Protein 1HDF (pdb70)

CATH classification: 2.60.20.10

Solvent-accessible surface area: 9693 Å² total

Nearest PDB structures (foldseek):
  1hdf-assembly1_A  TM=1.010E+00  e=5.170E-19  Physarum polycephalum
  1ag4-assembly1_A  TM=8.523E-01  e=9.617E-14  Physarum polycephalum
  3enu-assembly1_A-2  TM=8.664E-01  e=4.103E-06  Nitrosospira multiformis ATCC 25196
  3snz-assembly1_A-2  TM=8.335E-01  e=4.853E-05  Clostridium beijerinckii NCIMB 8052
  1ytq-assembly1_A  TM=7.394E-01  e=6.386E-05  Homo sapiens

InterPro domains:
  IPR001064 Beta/gamma crystallin [PS50915] (14-55)
  IPR001064 Beta/gamma crystallin [SM00247] (15-98)
  IPR011024 Gamma-crystallin-like [SSF49695] (4-97)
  IPR015059 Calcium-dependent cell adhesion molecule, N-terminal [PF08964] (16-85)

Sequence (198 aa):
SVCKGVSGNPAKGEVFLYKHVNFQGDSWKVTGNVYDFRSVSGLNDVVSSVKVGPNTKAFIFKDDRFNGNFIRLEESSQVTDLTTRNLNDAISSIVATFESVCKGVSGNPAKGEVFLYKHVNFQGDSWKVTGNVYDFRSVSGLNDVVSSVKVGPNTKAFIFKDDRFNGNFIRLEESSQVTDLTTRNLNDAISSIVATFE

B-factor: mean 16.54, std 5.36, range [1.48, 33.17]

Secondary structure (DSSP, 8-state):
-EEE---S---TT-EEEEEEGGGEEEEEEE-S--S-GGGSTTTTTT--EEEE-TTEEEEEESSGGG-SSEEEE-TTEEES-GGGGT-TT-----EEE--/-EEE---S-PPTT-EEEEEEGGGEEEEEEE-S--S-GGGSTTTTTT--EEEE-TTEEEEEESSSTT-SSEEEE-TT-EES-GGGGT-TTT----EEE--

Radius of gyration: 17.87 Å; Cα contacts (8 Å, |Δi|>4): 562; chains: 2; bounding box: 34×37×53 Å

Structure (mmCIF, N/CA/C/O backbone):
data_1HDF
#
_entry.id   1HDF
#
_cell.length_a   41.350
_cell.length_b   41.350
_cell.length_c   213.640
_cell.angle_alpha   90.00
_cell.angle_beta   90.00
_cell.angle_gamma   90.00
#
_symmetry.space_group_name_H-M   'P 43 21 2'
#
loop_
_entity.id
_entity.type
_entity.pdbx_description
1 polymer 'SPHERULIN 3A'
2 non-polymer 'CALCIUM ION'
3 water water
#
loop_
_atom_site.group_PDB
_atom_site.id
_atom_site.type_symbol
_atom_site.label_atom_id
_atom_site.label_alt_id
_atom_site.label_comp_id
_atom_site.label_asym_id
_atom_site.label_entity_id
_atom_site.label_seq_id
_atom_site.pdbx_PDB_ins_code
_atom_site.Cartn_x
_atom_site.Cartn_y
_atom_site.Cartn_z
_atom_site.occupancy
_atom_site.B_iso_or_equiv
_atom_site.auth_seq_id
_atom_site.auth_comp_id
_atom_site.auth_asym_id
_atom_site.auth_atom_id
_atom_site.pdbx_PDB_model_num
ATOM 1 N N . SER A 1 1 ? 16.069 4.422 5.702 1.00 25.90 1 SER A N 1
ATOM 2 C CA . SER A 1 1 ? 16.137 2.961 5.974 1.00 26.32 1 SER A CA 1
ATOM 3 C C . SER A 1 1 ? 16.667 2.678 7.376 1.00 25.80 1 SER A C 1
ATOM 4 O O . SER A 1 1 ? 16.900 3.590 8.170 1.00 26.22 1 SER A O 1
ATOM 7 N N . VAL A 1 2 ? 16.849 1.398 7.671 1.00 24.79 2 VAL A N 1
ATOM 8 C CA . VAL A 1 2 ? 17.365 0.971 8.960 1.00 23.25 2 VAL A CA 1
ATOM 9 C C . VAL A 1 2 ? 18.556 0.079 8.693 1.00 22.95 2 VAL A C 1
ATOM 10 O O . VAL A 1 2 ? 18.508 -0.788 7.827 1.00 22.85 2 VAL A O 1
ATOM 14 N N . CYS A 1 3 ? 19.629 0.292 9.438 1.00 23.07 3 CYS A N 1
ATOM 15 C CA . CYS A 1 3 ? 20.821 -0.505 9.247 1.00 22.91 3 CYS A CA 1
ATOM 16 C C . CYS A 1 3 ? 21.360 -0.948 10.585 1.00 21.59 3 CYS A C 1
ATOM 17 O O . CYS A 1 3 ? 21.517 -0.150 11.503 1.00 21.22 3 CYS A O 1
ATOM 20 N N . LYS A 1 4 ? 21.619 -2.244 10.682 1.00 20.34 4 LYS A N 1
ATOM 21 C CA . LYS A 1 4 ? 22.118 -2.849 11.903 1.00 21.32 4 LYS A CA 1
ATOM 22 C C . LYS A 1 4 ? 23.565 -2.461 12.234 1.00 21.17 4 LYS A C 1
ATOM 23 O O . LYS A 1 4 ? 24.392 -2.274 11.341 1.00 20.35 4 LYS A O 1
ATOM 25 N N . GLY A 1 5 ? 23.844 -2.324 13.529 1.00 21.88 5 GLY A N 1
ATOM 26 C CA . GLY A 1 5 ? 25.187 -2.010 14.002 1.00 22.36 5 GLY A CA 1
ATOM 27 C C . GLY A 1 5 ? 25.731 -0.619 13.756 1.00 22.58 5 GLY A C 1
ATOM 28 O O . GLY A 1 5 ? 26.021 -0.255 12.623 1.00 22.37 5 GLY A O 1
ATOM 29 N N . VAL A 1 6 ? 25.891 0.154 14.825 1.00 23.51 6 VAL A N 1
ATOM 30 C CA . VAL A 1 6 ? 26.419 1.512 14.709 1.00 23.22 6 VAL A CA 1
ATOM 31 C C . VAL A 1 6 ? 27.672 1.709 15.564 1.00 23.77 6 VAL A C 1
ATOM 32 O O . VAL A 1 6 ? 28.006 0.876 16.415 1.00 24.38 6 VAL A O 1
ATOM 36 N N . SER A 1 7 ? 28.366 2.815 15.327 1.00 23.23 7 SER A N 1
ATOM 37 C CA . SER A 1 7 ? 29.558 3.150 16.093 1.00 23.23 7 SER A CA 1
ATOM 38 C C . SER A 1 7 ? 29.716 4.668 16.057 1.00 22.59 7 SER A C 1
ATOM 39 O O . SER A 1 7 ? 29.283 5.321 15.105 1.00 22.20 7 SER A O 1
ATOM 42 N N . GLY A 1 8 ? 30.313 5.225 17.103 1.00 21.45 8 GLY A N 1
ATOM 43 C CA . GLY A 1 8 ? 30.494 6.665 17.165 1.00 20.43 8 GLY A CA 1
ATOM 44 C C . GLY A 1 8 ? 29.191 7.399 17.436 1.00 19.46 8 GLY A C 1
ATOM 45 O O . GLY A 1 8 ? 28.315 6.907 18.150 1.00 19.01 8 GLY A O 1
ATOM 46 N N . ASN A 1 9 ? 29.062 8.587 16.862 1.00 18.26 9 ASN A N 1
ATOM 47 C CA . ASN A 1 9 ? 27.861 9.387 17.041 1.00 17.53 9 ASN A CA 1
ATOM 48 C C . ASN A 1 9 ? 27.193 9.664 15.705 1.00 15.80 9 ASN A C 1
ATOM 49 O O . ASN A 1 9 ? 27.860 9.774 14.679 1.00 15.95 9 ASN A O 1
ATOM 54 N N . PRO A 1 10 ? 25.860 9.781 15.707 1.00 15.14 10 PRO A N 1
ATOM 55 C CA . PRO A 1 10 ? 25.096 10.040 14.486 1.00 15.45 10 PRO A CA 1
ATOM 56 C C . PRO A 1 10 ? 25.405 11.366 13.796 1.00 15.23 10 PRO A C 1
ATOM 57 O O . PRO A 1 10 ? 25.730 12.363 14.440 1.00 15.89 10 PRO A O 1
ATOM 61 N N . ALA A 1 11 ? 25.313 11.354 12.472 1.00 15.53 11 ALA A N 1
ATOM 62 C CA . ALA A 1 11 ? 25.542 12.544 11.663 1.00 15.13 11 ALA A CA 1
ATOM 63 C C . ALA A 1 11 ? 24.158 13.070 11.301 1.00 14.46 11 ALA A C 1
ATOM 64 O O . ALA A 1 11 ? 23.155 12.392 11.536 1.00 13.95 11 ALA A O 1
ATOM 66 N N . LYS A 1 12 ? 24.103 14.264 10.722 1.00 13.74 12 LYS A N 1
ATOM 67 C CA . LYS A 1 12 ? 22.832 14.867 10.337 1.00 14.31 12 LYS A CA 1
ATOM 68 C C . LYS A 1 12 ? 21.896 13.880 9.634 1.00 13.79 12 LYS A C 1
ATOM 69 O O . LYS A 1 12 ? 22.279 13.231 8.660 1.00 13.89 12 LYS A O 1
ATOM 75 N N . GLY A 1 13 ? 20.670 13.773 10.139 1.00 13.61 13 GLY A N 1
ATOM 76 C CA . GLY A 1 13 ? 19.698 12.873 9.544 1.00 13.23 13 GLY A CA 1
ATOM 77 C C . GLY A 1 13 ? 19.798 11.433 10.019 1.00 12.84 13 GLY A C 1
ATOM 78 O O . GLY A 1 13 ? 19.088 10.560 9.521 1.00 11.88 13 GLY A O 1
ATOM 79 N N . GLU A 1 14 ? 20.684 11.176 10.976 1.00 13.03 14 GLU A N 1
ATOM 80 C CA . GLU A 1 14 ? 20.835 9.823 11.499 1.00 13.38 14 GLU A CA 1
ATOM 81 C C . GLU A 1 14 ? 20.447 9.744 12.960 1.00 12.61 14 GLU A C 1
ATOM 82 O O . GLU A 1 14 ? 20.665 10.679 13.731 1.00 12.17 14 GLU A O 1
ATOM 88 N N . VAL A 1 15 ? 19.875 8.608 13.330 1.00 11.83 15 VAL A N 1
ATOM 89 C CA . VAL A 1 15 ? 19.477 8.363 14.700 1.00 10.50 15 VAL A CA 1
ATOM 90 C C . VAL A 1 15 ? 19.937 6.956 15.034 1.00 10.37 15 VAL A C 1
ATOM 91 O O . VAL A 1 15 ? 19.656 6.014 14.294 1.00 9.21 15 VAL A O 1
ATOM 95 N N . PHE A 1 16 ? 20.664 6.823 16.136 1.00 9.81 16 PHE A N 1
ATOM 96 C CA . PHE A 1 16 ? 21.163 5.526 16.562 1.00 8.92 16 PHE A CA 1
ATOM 97 C C . PHE A 1 16 ? 20.274 5.001 17.668 1.00 8.49 16 PHE A C 1
ATOM 98 O O . PHE A 1 16 ? 20.082 5.671 18.678 1.00 8.89 16 PHE A O 1
ATOM 106 N N . LEU A 1 17 ? 19.733 3.804 17.464 1.00 9.01 17 LEU A N 1
ATOM 107 C CA . LEU A 1 17 ? 18.864 3.160 18.438 1.00 9.52 17 LEU A CA 1
ATOM 108 C C . LEU A 1 17 ? 19.629 1.983 19.046 1.00 10.59 17 LEU A C 1
ATOM 109 O O . LEU A 1 17 ? 20.166 1.151 18.321 1.00 11.01 17 LEU A O 1
ATOM 114 N N . TYR A 1 18 ? 19.685 1.924 20.372 1.00 11.17 18 TYR A N 1
ATOM 115 C CA . TYR A 1 18 ? 20.397 0.851 21.055 1.00 10.72 18 TYR A CA 1
ATOM 116 C C . 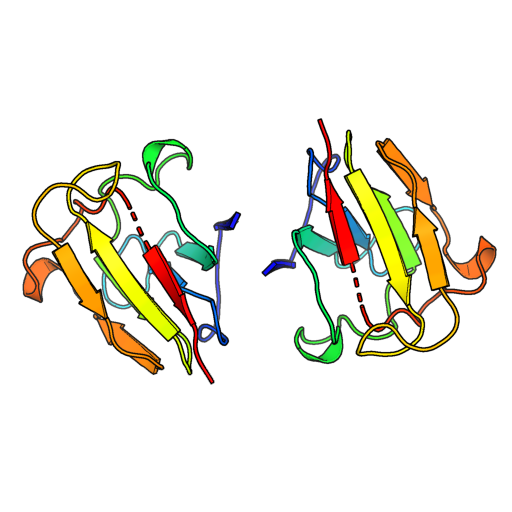TYR A 1 18 ? 19.448 0.001 21.884 1.00 11.02 18 TYR A C 1
ATOM 117 O O . TYR A 1 18 ? 18.548 0.523 22.543 1.00 10.78 18 TYR A O 1
ATOM 126 N N . LYS A 1 19 ? 19.666 -1.311 21.867 1.00 11.41 19 LYS A N 1
ATOM 127 C CA . LYS A 1 19 ? 18.808 -2.234 22.606 1.00 12.34 19 LYS A CA 1
ATOM 128 C C . LYS A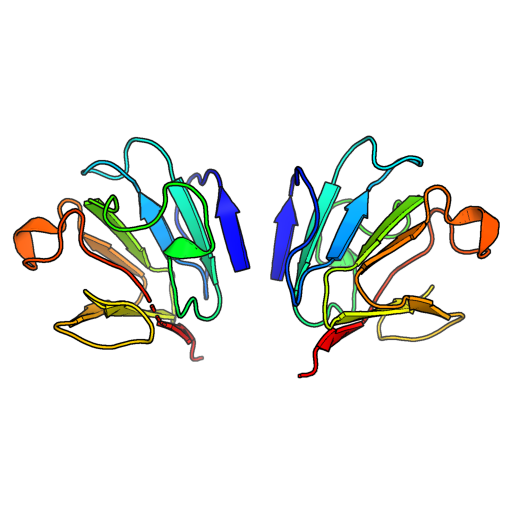 1 19 ? 18.928 -2.108 24.127 1.00 12.64 19 LYS A C 1
ATOM 129 O O . LYS A 1 19 ? 17.950 -2.308 24.850 1.00 12.34 19 LYS A O 1
ATOM 135 N N . HIS A 1 20 ? 20.118 -1.787 24.619 1.00 12.33 20 HIS A N 1
ATOM 136 C CA . HIS A 1 20 ? 20.288 -1.634 26.061 1.00 13.62 20 HIS A CA 1
ATOM 137 C C . HIS A 1 20 ? 20.560 -0.186 26.413 1.00 13.42 20 HIS A C 1
ATOM 138 O O . HIS A 1 20 ? 20.862 0.630 25.538 1.00 15.11 20 HIS A O 1
ATOM 145 N N . VAL A 1 21 ? 20.445 0.139 27.694 1.00 12.84 21 VAL A N 1
ATOM 146 C CA . VAL A 1 21 ? 20.696 1.500 28.133 1.00 12.72 21 VAL A CA 1
ATOM 147 C C . VAL A 1 21 ? 22.177 1.814 27.950 1.00 13.24 21 VAL A C 1
ATOM 148 O O . VAL A 1 21 ? 22.978 0.928 27.648 1.00 14.48 21 VAL A O 1
ATOM 152 N N . ASN A 1 22 ? 22.528 3.083 28.114 1.00 12.56 22 ASN A N 1
ATOM 153 C CA . ASN A 1 22 ? 23.903 3.534 27.977 1.00 12.48 22 ASN A CA 1
ATOM 154 C C . ASN A 1 22 ? 24.521 3.198 26.626 1.00 13.06 22 ASN A C 1
ATOM 155 O O . ASN A 1 22 ? 25.731 3.005 26.516 1.00 13.15 22 ASN A O 1
ATOM 160 N N . PHE A 1 23 ? 23.679 3.119 25.602 1.00 12.26 23 PHE A N 1
ATOM 161 C CA . PHE A 1 23 ? 24.133 2.867 24.238 1.00 13.40 23 PHE A CA 1
ATOM 162 C C . PHE A 1 23 ? 24.845 1.535 24.034 1.00 14.16 23 PHE A C 1
ATOM 163 O O . PHE A 1 23 ? 25.799 1.447 23.263 1.00 14.76 23 PHE A O 1
ATOM 171 N N . GLN A 1 24 ? 24.368 0.500 24.714 1.00 15.86 24 GLN A N 1
ATOM 172 C CA . GLN A 1 24 ? 24.956 -0.833 24.615 1.00 16.58 24 GLN A CA 1
ATOM 173 C C . GLN A 1 24 ? 24.012 -1.819 23.921 1.00 16.70 24 GLN A C 1
ATOM 174 O O . GLN A 1 24 ? 22.830 -1.538 23.741 1.00 16.13 24 GLN A O 1
ATOM 180 N N . GLY A 1 25 ? 24.547 -2.981 23.553 1.00 17.20 25 GLY A N 1
ATOM 181 C CA . GLY A 1 25 ? 23.746 -4.005 22.906 1.00 17.65 25 GLY A CA 1
ATOM 182 C C . GLY A 1 25 ? 23.542 -3.760 21.427 1.00 18.35 25 GLY A C 1
ATOM 183 O O . GLY A 1 25 ? 24.155 -2.863 20.852 1.00 19.49 25 GLY A O 1
ATOM 184 N N . ASP A 1 26 ? 22.678 -4.559 20.809 1.00 18.25 26 ASP A N 1
ATOM 185 C CA . ASP A 1 26 ? 22.392 -4.417 19.388 1.00 17.34 26 ASP A CA 1
ATOM 186 C C . ASP A 1 26 ? 22.006 -2.979 19.092 1.00 17.18 26 ASP A C 1
ATOM 187 O O . ASP A 1 26 ? 21.341 -2.325 19.899 1.00 18.01 26 ASP A O 1
ATOM 192 N N . SER A 1 27 ? 22.439 -2.484 17.938 1.00 16.20 27 SER A N 1
ATOM 193 C CA . SER A 1 27 ? 22.164 -1.110 17.561 1.00 16.09 27 SER A CA 1
ATOM 194 C C . SER A 1 27 ? 21.647 -0.996 16.134 1.00 15.46 27 SER A C 1
ATOM 195 O O . SER A 1 27 ? 21.747 -1.938 15.344 1.00 14.92 27 SER A O 1
ATOM 198 N N . TRP A 1 28 ? 21.096 0.173 15.815 1.00 13.94 28 TRP A N 1
ATOM 199 C CA . TRP A 1 28 ? 20.539 0.440 14.494 1.00 12.99 28 TRP A CA 1
ATOM 200 C C . TRP A 1 28 ? 20.667 1.922 14.117 1.00 13.05 28 TRP A C 1
ATOM 201 O O . TRP A 1 28 ? 20.453 2.818 14.942 1.00 11.97 28 TRP A O 1
ATOM 212 N N . LYS A 1 29 ? 21.046 2.171 12.870 1.00 12.03 29 LYS A N 1
ATOM 213 C CA . LYS A 1 29 ? 21.143 3.528 12.372 1.00 11.23 29 LYS A CA 1
ATOM 214 C C . LYS A 1 29 ? 19.888 3.717 11.536 1.00 10.68 29 LYS A C 1
ATOM 215 O O . LYS A 1 29 ? 19.594 2.914 10.648 1.00 9.52 29 LYS A O 1
ATOM 221 N N . VAL A 1 30 ? 19.141 4.769 11.833 1.00 10.32 30 VAL A N 1
ATOM 222 C CA . VAL A 1 30 ? 17.917 5.052 11.106 1.00 10.04 30 VAL A CA 1
ATOM 223 C C . VAL A 1 30 ? 17.938 6.441 10.489 1.00 10.63 30 VAL A C 1
ATOM 224 O O . VAL A 1 30 ? 18.470 7.380 11.070 1.00 11.16 30 VAL A O 1
ATOM 228 N N . THR A 1 31 ? 17.364 6.558 9.301 1.00 11.35 31 THR A N 1
ATOM 229 C CA . THR A 1 31 ? 17.249 7.837 8.612 1.00 12.95 31 THR A CA 1
ATOM 230 C C . THR A 1 31 ? 15.828 7.805 8.057 1.00 14.04 31 THR A C 1
ATOM 231 O O . THR A 1 31 ? 15.219 6.739 7.971 1.00 14.41 31 THR A O 1
ATOM 235 N N . GLY A 1 32 ? 15.300 8.961 7.679 1.00 14.26 32 GLY A N 1
ATOM 236 C CA . GLY A 1 32 ? 13.949 8.991 7.159 1.00 15.16 32 GLY A CA 1
ATOM 237 C C . GLY A 1 32 ? 12.990 8.529 8.239 1.00 15.78 32 GLY A C 1
ATOM 238 O O . GLY A 1 32 ? 13.297 8.640 9.428 1.00 16.99 32 GLY A O 1
ATOM 239 N N . ASN A 1 33 ? 11.840 7.998 7.838 1.00 14.73 33 ASN A N 1
ATOM 240 C CA . ASN A 1 33 ? 10.848 7.539 8.799 1.00 13.70 33 ASN A CA 1
ATOM 241 C C . ASN A 1 33 ? 10.625 6.033 8.747 1.00 13.39 33 ASN A C 1
ATOM 242 O O . ASN A 1 33 ? 10.846 5.391 7.727 1.00 11.98 33 ASN A O 1
ATOM 247 N N . VAL A 1 34 ? 10.187 5.478 9.865 1.00 12.66 34 VAL A N 1
ATOM 248 C CA . VAL A 1 34 ? 9.899 4.054 9.955 1.00 11.76 34 VAL A CA 1
ATOM 249 C C . VAL A 1 34 ? 8.555 3.963 10.660 1.00 11.41 34 VAL A C 1
ATOM 250 O O . VAL A 1 34 ? 8.484 4.159 11.873 1.00 12.06 34 VAL A O 1
ATOM 254 N N . TYR A 1 35 ? 7.495 3.678 9.902 1.00 11.09 35 TYR A N 1
ATOM 255 C CA . TYR A 1 35 ? 6.144 3.612 10.473 1.00 12.94 35 TYR A CA 1
ATOM 256 C C . TYR A 1 35 ? 5.810 2.338 11.222 1.00 12.73 35 TYR A C 1
ATOM 257 O O . TYR A 1 35 ? 4.748 2.240 11.838 1.00 13.44 35 TYR A O 1
ATOM 266 N N . ASP A 1 36 ? 6.710 1.362 11.179 1.00 14.06 36 ASP A N 1
ATOM 267 C CA . ASP A 1 36 ? 6.490 0.108 11.901 1.00 14.22 36 ASP A CA 1
ATOM 268 C C . ASP A 1 36 ? 7.808 -0.617 12.155 1.00 14.11 36 ASP A C 1
ATOM 269 O O . ASP A 1 36 ? 8.363 -1.257 11.265 1.00 12.93 36 ASP A O 1
ATOM 274 N N . PHE A 1 37 ? 8.299 -0.501 13.383 1.00 14.71 37 PHE A N 1
ATOM 275 C CA . PHE A 1 37 ? 9.545 -1.135 13.796 1.00 14.90 37 PHE A CA 1
ATOM 276 C C . PHE A 1 37 ? 9.484 -2.651 13.614 1.00 15.27 37 PHE A C 1
ATOM 277 O O . PHE A 1 37 ? 10.495 -3.346 13.733 1.00 14.35 37 PHE A O 1
ATOM 285 N N . ARG A 1 38 ? 8.287 -3.149 13.324 1.00 15.27 38 ARG A N 1
ATOM 286 C CA . ARG A 1 38 ? 8.072 -4.572 13.101 1.00 16.33 38 ARG A CA 1
ATOM 287 C C . ARG A 1 38 ? 8.693 -5.009 11.779 1.00 15.85 38 ARG A C 1
ATOM 288 O O . ARG A 1 38 ? 8.910 -6.198 11.550 1.00 15.75 38 ARG A O 1
ATOM 296 N N . SER A 1 39 ? 8.955 -4.045 10.905 1.00 15.35 39 SER A N 1
ATOM 297 C CA . SER A 1 39 ? 9.532 -4.336 9.601 1.00 15.91 39 SER A CA 1
ATOM 298 C C . SER A 1 39 ? 10.998 -4.716 9.723 1.00 15.67 39 SER A C 1
ATOM 299 O O . SER A 1 39 ? 11.597 -5.198 8.761 1.00 16.77 39 SER A O 1
ATOM 302 N N . VAL A 1 40 ? 11.571 -4.488 10.904 1.00 15.13 40 VAL A N 1
ATOM 303 C CA . VAL A 1 40 ? 12.975 -4.821 11.171 1.00 14.55 40 VAL A CA 1
ATOM 304 C C . VAL A 1 40 ? 13.002 -5.864 12.291 1.00 14.37 40 VAL A C 1
ATOM 305 O O . VAL A 1 40 ? 12.595 -5.591 13.416 1.00 12.71 40 VAL A O 1
ATOM 309 N N . SER A 1 41 ? 13.472 -7.066 11.971 1.00 14.80 41 SER A N 1
ATOM 310 C CA . SER A 1 41 ? 13.526 -8.154 12.944 1.00 14.36 41 SER A CA 1
ATOM 311 C C . SER A 1 41 ? 14.176 -7.770 14.273 1.00 13.95 41 SER A C 1
ATOM 312 O O . SER A 1 41 ? 15.316 -7.291 14.312 1.00 14.68 41 SER A O 1
ATOM 315 N N . GLY A 1 42 ? 13.437 -7.987 15.356 1.00 12.76 42 GLY A N 1
ATOM 316 C CA . GLY A 1 42 ? 13.933 -7.689 16.689 1.00 13.21 42 GLY A CA 1
ATOM 317 C C . GLY A 1 42 ? 14.064 -6.226 17.088 1.00 13.44 42 GLY A C 1
ATOM 318 O O . GLY A 1 42 ? 14.642 -5.931 18.131 1.00 13.84 42 GLY A O 1
ATOM 319 N N . LEU A 1 43 ? 13.526 -5.310 16.286 1.00 13.22 43 LEU A N 1
ATOM 320 C CA . LEU A 1 43 ? 13.626 -3.882 16.581 1.00 13.16 43 LEU A CA 1
ATOM 321 C C . LEU A 1 43 ? 12.501 -3.402 17.483 1.00 13.24 43 LEU A C 1
ATOM 322 O O . LEU A 1 43 ? 12.718 -2.609 18.402 1.00 13.27 43 LEU A O 1
ATOM 327 N N . ASN A 1 44 ? 11.295 -3.882 17.216 1.00 13.60 44 ASN A N 1
ATOM 328 C CA . ASN A 1 44 ? 10.127 -3.473 17.985 1.00 13.89 44 ASN A CA 1
ATOM 329 C C . ASN A 1 44 ? 10.225 -3.727 19.479 1.00 14.13 44 ASN A C 1
ATOM 330 O O . ASN A 1 44 ? 10.656 -4.791 19.918 1.00 14.43 44 ASN A O 1
ATOM 335 N N . ASP A 1 45 ? 9.803 -2.731 20.247 1.00 14.34 45 ASP A N 1
ATOM 336 C CA . ASP A 1 45 ? 9.780 -2.794 21.698 1.00 14.40 45 ASP A CA 1
ATOM 337 C C . ASP A 1 45 ? 11.048 -3.221 22.434 1.00 14.55 45 ASP A C 1
ATOM 338 O O . ASP A 1 45 ? 10.949 -3.839 23.491 1.00 13.49 45 ASP A O 1
ATOM 343 N N . VAL A 1 46 ? 12.229 -2.899 21.906 1.00 14.67 46 VAL A N 1
ATOM 344 C CA . VAL A 1 46 ? 13.468 -3.265 22.605 1.00 14.64 46 VAL A CA 1
ATOM 345 C C . VAL A 1 46 ? 14.433 -2.104 22.833 1.00 14.59 46 VAL A C 1
ATOM 346 O O . VAL A 1 46 ? 15.401 -2.243 23.574 1.00 14.10 46 VAL A O 1
ATOM 350 N N . VAL A 1 47 ? 14.167 -0.964 22.203 1.00 13.94 47 VAL A N 1
ATOM 351 C CA . VAL A 1 47 ? 15.037 0.204 22.327 1.00 12.88 47 VAL A CA 1
ATOM 352 C C . VAL A 1 47 ? 15.089 0.769 23.750 1.00 12.97 47 VAL A C 1
ATOM 353 O O . VAL A 1 47 ? 14.060 0.983 24.382 1.00 13.49 47 VAL A O 1
ATOM 357 N N . SER A 1 48 ? 16.298 1.018 24.242 1.00 12.81 48 SER A N 1
ATOM 358 C CA . SER A 1 48 ? 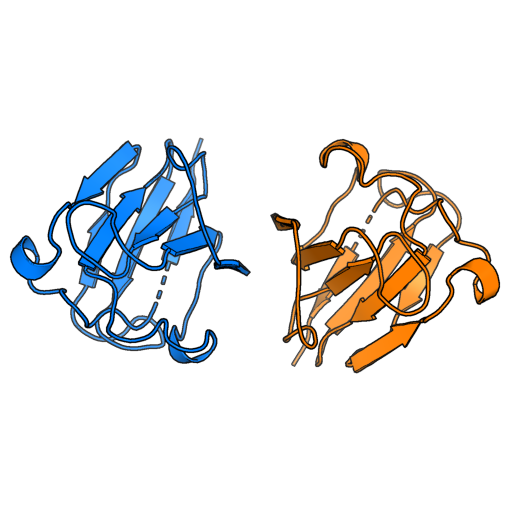16.469 1.540 25.588 1.00 12.67 48 SER A CA 1
ATOM 359 C C . SER A 1 48 ? 17.245 2.852 25.676 1.00 12.36 48 SER A C 1
ATOM 360 O O . SER A 1 48 ? 17.110 3.571 26.660 1.00 11.65 48 SER A O 1
ATOM 363 N N . SER A 1 49 ? 18.061 3.149 24.663 1.00 11.93 49 SER A N 1
ATOM 364 C CA . SER A 1 49 ? 18.837 4.393 24.619 1.00 11.63 49 SER A CA 1
ATOM 365 C C . SER A 1 49 ? 18.867 4.948 23.190 1.00 11.55 49 SER A C 1
ATOM 366 O O . SER A 1 49 ? 18.746 4.199 22.219 1.00 12.59 49 SER A O 1
ATOM 369 N N . VAL A 1 50 ? 19.035 6.263 23.062 1.00 11.53 50 VAL A N 1
ATOM 370 C CA . VAL A 1 50 ? 19.028 6.902 21.747 1.00 9.22 50 VAL A CA 1
ATOM 371 C C . VAL A 1 50 ? 20.025 8.053 21.576 1.00 9.42 50 VAL A C 1
ATOM 372 O O . VAL A 1 50 ? 20.398 8.716 22.537 1.00 9.21 50 VAL A O 1
ATOM 376 N N . LYS A 1 51 ? 20.436 8.282 20.331 1.00 8.52 51 LYS A N 1
ATOM 377 C CA . LYS A 1 51 ? 21.338 9.367 19.980 1.00 8.23 51 LYS A CA 1
ATOM 378 C C . LYS A 1 51 ? 20.797 10.022 18.713 1.00 8.50 51 LYS A C 1
ATOM 379 O O . LYS A 1 51 ? 20.528 9.341 17.722 1.00 10.73 51 LYS A O 1
ATOM 385 N N . VAL A 1 52 ? 20.635 11.340 18.741 1.00 8.21 52 VAL A N 1
ATOM 386 C CA . VAL A 1 52 ? 20.127 12.065 17.579 1.00 8.91 52 VAL A CA 1
ATOM 387 C C . VAL A 1 52 ? 21.209 13.001 17.044 1.00 10.21 52 VAL A C 1
ATOM 388 O O . VAL A 1 52 ? 21.832 13.761 17.802 1.00 9.42 52 VAL A O 1
ATOM 392 N N . GLY A 1 53 ? 21.427 12.943 15.732 1.00 10.86 53 GLY A N 1
ATOM 393 C CA . GLY A 1 53 ? 22.454 13.762 15.116 1.00 11.02 53 GLY A CA 1
ATOM 394 C C . GLY A 1 53 ? 22.157 15.246 15.051 1.00 12.06 53 GLY A C 1
ATOM 395 O O . GLY A 1 53 ? 21.060 15.682 15.405 1.00 11.48 53 GLY A O 1
ATOM 396 N N . PRO A 1 54 ? 23.132 16.055 14.604 1.00 13.25 54 PRO A N 1
ATOM 397 C CA . PRO A 1 54 ? 22.945 17.507 14.499 1.00 14.48 54 PRO A CA 1
ATOM 398 C C . PRO A 1 54 ? 21.845 17.855 13.499 1.00 15.59 54 PRO A C 1
ATOM 399 O O . PRO A 1 54 ? 21.511 17.041 12.628 1.00 14.88 54 PRO A O 1
ATOM 403 N N . ASN A 1 55 ? 21.284 19.056 13.642 1.00 16.04 55 ASN A N 1
ATOM 404 C CA . ASN A 1 55 ? 20.220 19.533 12.763 1.00 17.51 55 ASN A CA 1
ATOM 405 C C . ASN A 1 55 ? 19.181 18.471 12.484 1.00 17.20 55 ASN A C 1
ATOM 406 O O . ASN A 1 55 ? 18.659 18.384 11.373 1.00 17.58 55 ASN A O 1
ATOM 411 N N . THR A 1 56 ? 18.877 17.667 13.493 1.00 16.75 56 THR A N 1
ATOM 412 C CA . THR A 1 56 ? 17.907 16.601 13.321 1.00 16.19 56 THR A CA 1
ATOM 413 C C . THR A 1 56 ? 16.926 16.517 14.482 1.00 15.66 56 THR A C 1
ATOM 414 O O . THR A 1 56 ? 17.283 16.756 15.630 1.00 15.27 56 THR A O 1
ATOM 418 N N . LYS A 1 57 ? 15.679 16.187 14.174 1.00 14.77 57 LYS A N 1
ATOM 419 C CA . LYS A 1 57 ? 14.675 16.018 15.212 1.00 13.58 57 LYS A CA 1
ATOM 420 C C . LYS A 1 57 ? 14.222 14.575 15.086 1.00 13.74 57 LYS A C 1
ATOM 421 O O . LYS A 1 57 ? 14.195 14.021 13.985 1.00 13.19 57 LYS A O 1
ATOM 427 N N . ALA A 1 58 ? 13.880 13.961 16.209 1.00 13.31 58 ALA A N 1
ATOM 428 C CA . ALA A 1 58 ? 13.410 12.591 16.188 1.00 12.99 58 ALA A CA 1
ATOM 429 C C . ALA A 1 58 ? 12.139 12.486 17.016 1.00 12.62 58 ALA A C 1
ATOM 430 O O . ALA A 1 58 ? 12.058 13.022 18.121 1.00 12.96 58 ALA A O 1
ATOM 432 N N . PHE A 1 59 ? 11.140 11.810 16.466 1.00 11.46 59 PHE A N 1
ATOM 433 C CA . PHE A 1 59 ? 9.879 11.614 17.162 1.00 11.38 59 PHE A CA 1
ATOM 434 C C . PHE A 1 59 ? 9.640 10.110 17.312 1.00 11.93 59 PHE A C 1
ATOM 435 O O . PHE A 1 59 ? 9.444 9.392 16.328 1.00 11.90 59 PHE A O 1
ATOM 443 N N . ILE A 1 60 ? 9.677 9.636 18.550 1.00 12.76 60 ILE A N 1
ATOM 444 C CA . ILE A 1 60 ? 9.481 8.220 18.835 1.00 12.55 60 ILE A CA 1
ATOM 445 C C . ILE A 1 60 ? 8.067 7.967 19.362 1.00 12.97 60 ILE A C 1
ATOM 446 O O . ILE A 1 60 ? 7.597 8.666 20.254 1.00 12.97 60 ILE A O 1
ATOM 451 N N . PHE A 1 61 ? 7.399 6.962 18.801 1.00 13.74 61 PHE A N 1
ATOM 452 C CA . PHE A 1 61 ? 6.027 6.625 19.179 1.00 13.36 61 PHE A CA 1
ATOM 453 C C . PHE A 1 61 ? 5.900 5.263 19.832 1.00 14.29 61 PHE A C 1
ATOM 454 O O . PHE A 1 61 ? 6.602 4.317 19.462 1.00 13.94 61 PHE A O 1
ATOM 462 N N . LYS A 1 62 ? 4.985 5.157 20.790 1.00 14.52 62 LYS A N 1
ATOM 463 C CA . LYS A 1 62 ? 4.797 3.900 21.489 1.00 15.86 62 LYS A CA 1
ATOM 464 C C . LYS A 1 62 ? 4.220 2.837 20.578 1.00 16.93 62 LYS A C 1
ATOM 465 O O . LYS A 1 62 ? 4.537 1.661 20.721 1.00 17.75 62 LYS A O 1
ATOM 471 N N . ASP A 1 63 ? 3.370 3.250 19.644 1.00 16.38 63 ASP A N 1
ATOM 472 C CA . ASP A 1 63 ? 2.753 2.315 18.717 1.00 16.41 63 ASP A CA 1
ATOM 473 C C . ASP A 1 63 ? 3.256 2.524 17.296 1.00 16.07 63 ASP A C 1
ATOM 474 O O . ASP A 1 63 ? 3.991 3.466 17.012 1.00 15.65 63 ASP A O 1
ATOM 479 N N . ASP A 1 64 ? 2.854 1.627 16.407 1.00 15.98 64 ASP A N 1
ATOM 480 C CA . ASP A 1 64 ? 3.236 1.710 15.007 1.00 17.64 64 ASP A CA 1
ATOM 481 C C . ASP A 1 64 ? 2.409 2.809 14.345 1.00 17.46 64 ASP A C 1
ATOM 482 O O . ASP A 1 64 ? 1.422 3.287 14.912 1.00 16.11 64 ASP A O 1
ATOM 487 N N . ARG A 1 65 ? 2.816 3.196 13.140 1.00 17.65 65 ARG A N 1
ATOM 488 C CA . ARG A 1 65 ? 2.110 4.215 12.370 1.00 17.35 65 ARG A CA 1
ATOM 489 C C . ARG A 1 65 ? 1.919 5.541 13.097 1.00 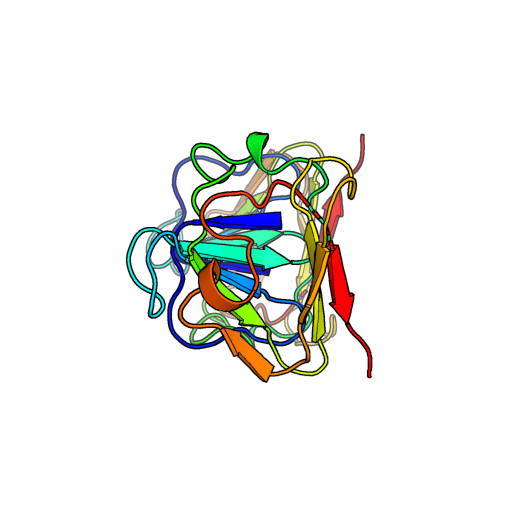16.81 65 ARG A C 1
ATOM 490 O O . ARG A 1 65 ? 0.932 6.248 12.890 1.00 16.17 65 ARG A O 1
ATOM 498 N N . PHE A 1 66 ? 2.874 5.861 13.962 1.00 17.19 66 PHE A N 1
ATOM 499 C CA . PHE A 1 66 ? 2.868 7.124 14.695 1.00 17.45 66 PHE A CA 1
ATOM 500 C C . PHE A 1 66 ? 1.678 7.366 15.623 1.00 17.83 66 PHE A C 1
ATOM 501 O O . PHE A 1 66 ? 1.206 8.492 15.744 1.00 18.95 66 PHE A O 1
ATOM 509 N N . ASN A 1 67 ? 1.207 6.311 16.280 1.00 17.66 67 ASN A N 1
ATOM 510 C CA . ASN A 1 67 ? 0.089 6.418 17.218 1.00 18.78 67 ASN A CA 1
ATOM 511 C C . ASN A 1 67 ? 0.592 6.205 18.641 1.00 19.19 67 ASN A C 1
ATOM 512 O O . ASN A 1 67 ? 1.718 5.754 18.842 1.00 20.22 67 ASN A O 1
ATOM 517 N N . GLY A 1 68 ? -0.247 6.526 19.621 1.00 18.81 68 GLY A N 1
ATOM 518 C CA . GLY A 1 68 ? 0.135 6.352 21.011 1.00 20.07 68 GLY A CA 1
ATOM 519 C C . GLY A 1 68 ? 1.020 7.467 21.539 1.00 19.91 68 GLY A C 1
ATOM 520 O O . GLY A 1 68 ? 1.330 8.414 20.817 1.00 20.06 68 GLY A O 1
ATOM 521 N N . ASN A 1 69 ? 1.419 7.356 22.804 1.00 19.59 69 ASN A N 1
ATOM 522 C CA . ASN A 1 69 ? 2.276 8.353 23.436 1.00 19.65 69 ASN A CA 1
ATOM 523 C C . ASN A 1 69 ? 3.583 8.506 22.663 1.00 18.49 69 ASN A C 1
ATOM 524 O O . ASN A 1 69 ? 4.083 7.552 22.065 1.00 16.25 69 ASN A O 1
ATOM 529 N N . PHE A 1 70 ? 4.140 9.709 22.684 1.00 17.59 70 PHE A N 1
ATOM 530 C CA . PHE A 1 70 ? 5.379 9.963 21.970 1.00 15.79 70 PHE A CA 1
ATOM 531 C C . PHE A 1 70 ? 6.075 11.196 22.530 1.00 15.41 70 PHE A C 1
ATOM 532 O O . PHE A 1 70 ? 5.512 11.910 23.354 1.00 15.43 70 PHE A O 1
ATOM 540 N N . ILE A 1 71 ? 7.308 11.429 22.093 1.00 13.93 71 ILE A N 1
ATOM 541 C CA . ILE A 1 71 ? 8.068 12.596 22.526 1.00 12.45 71 ILE A CA 1
ATOM 542 C C . ILE A 1 71 ? 9.025 13.048 21.430 1.00 10.92 71 ILE A C 1
ATOM 543 O O . ILE A 1 71 ? 9.438 12.256 20.575 1.00 10.05 71 ILE A O 1
ATOM 548 N N . ARG A 1 72 ? 9.374 14.327 21.466 1.00 8.98 72 ARG A N 1
ATOM 549 C CA . ARG A 1 72 ? 10.299 14.892 20.502 1.00 8.38 72 ARG A CA 1
ATOM 550 C C . ARG A 1 72 ? 11.728 14.853 21.039 1.00 8.39 72 ARG A C 1
ATOM 551 O O . ARG A 1 72 ? 11.975 15.203 22.198 1.00 8.44 72 ARG A O 1
ATOM 559 N N . LEU A 1 73 ? 12.668 14.415 20.206 1.00 7.88 73 LEU A N 1
ATOM 560 C CA . LEU A 1 73 ? 14.072 14.380 20.613 1.00 8.91 73 LEU A CA 1
ATOM 561 C C . LEU A 1 73 ? 14.804 15.468 19.839 1.00 9.48 73 LEU A C 1
ATOM 562 O O . LEU A 1 73 ? 14.707 15.542 18.617 1.00 11.34 73 LEU A O 1
ATOM 567 N N . GLU A 1 74 ? 15.517 16.317 20.567 1.00 10.42 74 GLU A N 1
ATOM 568 C CA . GLU A 1 74 ? 16.248 17.441 19.990 1.00 12.11 74 GLU A CA 1
ATOM 569 C C . GLU A 1 74 ? 17.544 17.036 19.298 1.00 12.49 74 GLU A C 1
ATOM 570 O O . GLU A 1 74 ? 18.131 16.008 19.614 1.00 13.52 74 GLU A O 1
ATOM 576 N N . GLU A 1 75 ? 17.995 17.865 18.364 1.00 12.74 75 GLU A N 1
ATOM 577 C CA . GLU A 1 75 ? 19.238 17.606 17.646 1.00 12.80 75 GLU A CA 1
ATOM 578 C C . GLU A 1 75 ? 20.382 17.415 18.628 1.00 12.63 75 GLU A C 1
ATOM 579 O O . GLU A 1 75 ? 20.357 17.954 19.732 1.00 12.28 75 GLU A O 1
ATOM 585 N N . SER A 1 76 ? 21.384 16.649 18.208 1.00 13.70 76 SER A N 1
ATOM 586 C CA . SER A 1 76 ? 22.575 16.389 19.010 1.00 12.81 76 SER A CA 1
ATOM 587 C C . SER A 1 76 ? 22.244 16.054 20.458 1.00 12.62 76 SER A C 1
ATOM 588 O O . SER A 1 76 ? 22.861 16.579 21.384 1.00 12.19 76 SER A O 1
ATOM 591 N N . SER A 1 77 ? 21.271 15.178 20.661 1.00 11.58 77 SER A N 1
ATOM 592 C CA . SER A 1 77 ? 20.897 14.800 22.013 1.00 11.15 77 SER A CA 1
ATOM 593 C C . SER A 1 77 ? 20.961 13.293 22.172 1.00 11.89 77 SER A C 1
ATOM 594 O O . SER A 1 77 ? 21.111 12.560 21.202 1.00 10.06 77 SER A O 1
ATOM 597 N N . GLN A 1 78 ? 20.834 12.840 23.412 1.00 12.94 78 GLN A N 1
ATOM 598 C CA . GLN A 1 78 ? 20.833 11.419 23.717 1.00 14.45 78 GLN A CA 1
ATOM 599 C C . GLN A 1 78 ? 20.184 11.143 25.051 1.00 15.11 78 GLN A C 1
ATOM 600 O O . GLN A 1 78 ? 20.241 11.966 25.965 1.00 16.35 78 GLN A O 1
ATOM 606 N N . VAL A 1 79 ? 19.561 9.978 25.151 1.00 14.76 79 VAL A N 1
ATOM 607 C CA . VAL A 1 79 ? 18.914 9.552 26.382 1.00 15.09 79 VAL A CA 1
ATOM 608 C C . VAL A 1 79 ? 19.501 8.175 26.686 1.00 15.67 79 VAL A C 1
ATOM 609 O O . VAL A 1 79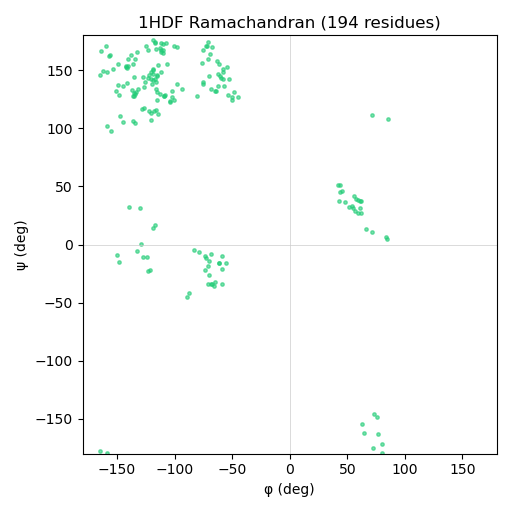 ? 19.351 7.238 25.893 1.00 16.71 79 VAL A O 1
ATOM 613 N N . THR A 1 80 ? 20.196 8.069 27.818 1.00 15.15 80 THR A N 1
ATOM 614 C CA . THR A 1 80 ? 20.848 6.814 28.201 1.00 15.13 80 THR A CA 1
ATOM 615 C C . THR A 1 80 ? 19.880 5.748 28.681 1.00 13.17 80 THR A C 1
ATOM 616 O O . THR A 1 80 ? 20.198 4.564 28.666 1.00 12.02 80 THR A O 1
ATOM 620 N N . ASP A 1 81 ? 18.703 6.174 29.114 1.00 13.10 81 ASP A N 1
ATOM 621 C CA . ASP A 1 81 ? 17.693 5.241 29.595 1.00 13.41 81 ASP A CA 1
ATOM 622 C C . ASP A 1 81 ? 16.305 5.797 29.269 1.00 13.15 81 ASP A C 1
ATOM 623 O O . ASP A 1 81 ? 15.873 6.793 29.852 1.00 13.11 81 ASP A O 1
ATOM 628 N N . LEU A 1 82 ? 15.612 5.147 28.341 1.00 13.69 82 LEU A N 1
ATOM 629 C CA . LEU A 1 82 ? 14.285 5.591 27.926 1.00 13.92 82 LEU A CA 1
ATOM 630 C C . LEU A 1 82 ? 13.188 5.449 28.981 1.00 14.56 82 LEU A C 1
ATOM 631 O O . LEU A 1 82 ? 12.072 5.929 28.781 1.00 13.33 82 LEU A O 1
ATOM 636 N N . THR A 1 83 ? 13.493 4.786 30.095 1.00 15.12 83 THR A N 1
ATOM 637 C CA . THR A 1 83 ? 12.505 4.631 31.155 1.00 15.37 83 THR A CA 1
ATOM 638 C C . THR A 1 83 ? 12.220 6.030 31.681 1.00 15.48 83 THR A C 1
ATOM 639 O O . THR A 1 83 ? 11.103 6.347 32.084 1.00 16.95 83 THR A O 1
ATOM 643 N N . THR A 1 84 ? 13.245 6.872 31.640 1.00 15.24 84 THR A N 1
ATOM 644 C CA . THR A 1 84 ? 13.142 8.249 32.096 1.00 15.33 84 THR A CA 1
ATOM 645 C C . THR A 1 84 ? 12.065 9.034 31.336 1.00 14.97 84 THR A C 1
ATOM 646 O O . THR A 1 84 ? 11.586 10.055 31.810 1.00 13.50 84 THR A O 1
ATOM 650 N N . ARG A 1 85 ? 11.696 8.561 30.150 1.00 14.40 85 ARG A N 1
ATOM 651 C CA . ARG A 1 85 ? 10.669 9.229 29.355 1.00 14.15 85 ARG A CA 1
ATOM 652 C C . ARG A 1 85 ? 9.458 8.311 29.156 1.00 14.01 85 ARG A C 1
ATOM 653 O O . ARG A 1 85 ? 8.639 8.542 28.272 1.00 12.91 85 ARG A O 1
ATOM 661 N N . ASN A 1 86 ? 9.361 7.269 29.980 1.00 13.99 86 ASN A N 1
ATOM 662 C CA . ASN A 1 86 ? 8.257 6.312 29.919 1.00 15.29 86 ASN A CA 1
ATOM 663 C C . ASN A 1 86 ? 8.176 5.573 28.594 1.00 15.72 86 ASN A C 1
ATOM 664 O O . ASN A 1 86 ? 7.094 5.131 28.196 1.00 15.10 86 ASN A O 1
ATOM 669 N N . LEU A 1 87 ? 9.308 5.419 27.916 1.00 16.25 87 LEU A N 1
ATOM 670 C CA . LEU A 1 87 ? 9.296 4.728 26.634 1.00 16.65 87 LEU A CA 1
ATOM 671 C C . LEU A 1 87 ? 10.333 3.627 26.463 1.00 16.86 87 LEU A C 1
ATOM 672 O O . LEU A 1 87 ? 10.808 3.386 25.352 1.00 18.48 87 LEU A O 1
ATOM 677 N N . ASN A 1 88 ? 10.687 2.953 27.550 1.00 15.81 88 ASN A N 1
ATOM 678 C CA . ASN A 1 88 ? 11.665 1.871 27.461 1.00 14.76 88 ASN A CA 1
ATOM 679 C C . ASN A 1 88 ? 10.981 0.647 26.848 1.00 14.25 88 ASN A C 1
ATOM 680 O O . ASN A 1 88 ? 9.824 0.355 27.159 1.00 14.61 88 ASN A O 1
ATOM 685 N N . ASP A 1 89 ? 11.693 -0.058 25.971 1.00 14.35 89 ASP A N 1
ATOM 686 C CA . ASP A 1 89 ? 11.154 -1.249 25.305 1.00 14.82 89 ASP A CA 1
ATOM 687 C C . ASP A 1 89 ? 9.705 -1.065 24.863 1.00 14.52 89 ASP A C 1
ATOM 688 O O . ASP A 1 89 ? 8.858 -1.905 25.163 1.00 14.24 89 ASP A O 1
ATOM 693 N N . ALA A 1 90 ? 9.412 0.014 24.146 1.00 14.74 90 ALA A N 1
ATOM 694 C CA . ALA A 1 90 ? 8.034 0.248 23.722 1.00 15.23 90 ALA A CA 1
ATOM 695 C C . ALA A 1 90 ? 7.862 1.007 22.417 1.00 15.97 90 ALA A C 1
ATOM 696 O O . ALA A 1 90 ? 6.745 1.102 21.904 1.00 16.24 90 ALA A O 1
ATOM 698 N N . ILE A 1 91 ? 8.950 1.550 21.880 1.00 16.42 91 ILE A N 1
ATOM 699 C CA . ILE A 1 91 ? 8.868 2.308 20.637 1.00 16.78 91 ILE A CA 1
ATOM 700 C C . ILE A 1 91 ? 8.527 1.386 19.479 1.00 17.49 91 ILE A C 1
ATOM 701 O O . ILE A 1 91 ? 9.112 0.309 19.336 1.00 17.92 91 ILE A O 1
ATOM 706 N N . SER A 1 92 ? 7.573 1.804 18.654 1.00 17.69 92 SER A N 1
ATOM 707 C CA . SER A 1 92 ? 7.153 0.985 17.528 1.00 16.71 92 SER A CA 1
ATOM 708 C C . SER A 1 92 ? 7.130 1.717 16.191 1.00 16.89 92 SER A C 1
ATOM 709 O O . SER A 1 92 ? 6.777 1.134 15.170 1.00 16.18 92 SER A O 1
ATOM 712 N N . SER A 1 93 ? 7.495 2.996 16.205 1.00 16.29 93 SER A N 1
ATOM 713 C CA . SER A 1 93 ? 7.563 3.804 14.988 1.00 14.91 93 SER A CA 1
ATOM 714 C C . SER A 1 93 ? 8.364 5.064 15.308 1.00 14.34 93 SER A C 1
ATOM 715 O O . SER A 1 93 ? 8.529 5.426 16.472 1.00 14.56 93 SER A O 1
ATOM 726 N N . ILE A 1 95 ? 9.861 9.074 13.453 1.00 11.99 95 ILE A N 1
ATOM 727 C CA . ILE A 1 95 ? 10.019 10.042 12.370 1.00 11.02 95 ILE A CA 1
ATOM 728 C C . ILE A 1 95 ? 11.348 10.768 12.572 1.00 11.49 95 ILE A C 1
ATOM 729 O O . ILE A 1 95 ? 11.635 11.270 13.666 1.00 11.39 95 ILE A O 1
ATOM 734 N N . VAL A 1 96 ? 12.165 10.802 11.528 1.00 10.65 96 VAL A N 1
ATOM 735 C CA . VAL A 1 96 ? 13.450 11.488 11.592 1.00 10.19 96 VAL A CA 1
ATOM 736 C C . VAL A 1 96 ? 13.371 12.634 10.596 1.00 11.10 96 VAL A C 1
ATOM 737 O O . VAL A 1 96 ? 13.234 12.408 9.392 1.00 10.62 96 VAL A O 1
ATOM 741 N N . ALA A 1 97 ? 13.440 13.861 11.100 1.00 11.07 97 ALA A N 1
ATOM 742 C CA . ALA A 1 97 ? 13.349 15.037 10.243 1.00 11.27 97 ALA A CA 1
ATOM 743 C C . ALA A 1 97 ? 14.535 15.971 10.425 1.00 12.34 97 ALA A C 1
ATOM 744 O O . ALA A 1 97 ? 15.002 16.193 11.544 1.00 13.43 97 ALA A O 1
ATOM 746 N N . THR A 1 98 ? 15.016 16.522 9.316 1.00 13.24 98 THR A N 1
ATOM 747 C CA . THR A 1 98 ? 16.161 17.424 9.347 1.00 14.19 98 THR A CA 1
ATOM 748 C C . THR A 1 98 ? 15.818 18.836 8.900 1.00 15.43 98 THR A C 1
ATOM 749 O O . THR A 1 98 ? 14.752 19.092 8.343 1.00 14.15 98 THR A O 1
ATOM 753 N N . PHE A 1 99 ? 16.745 19.751 9.141 1.00 16.25 99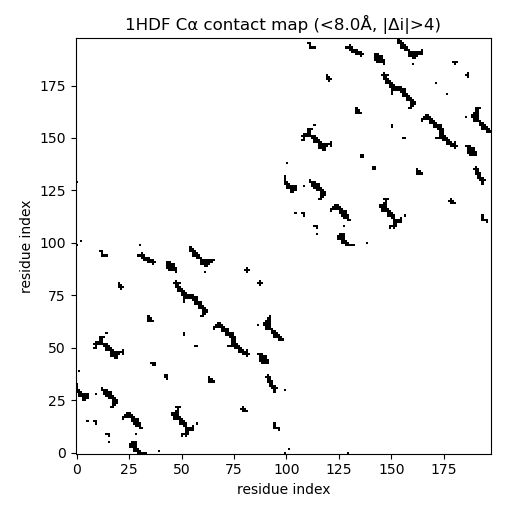 PHE A N 1
ATOM 754 C CA . PHE A 1 99 ? 16.565 21.140 8.757 1.00 18.22 99 PHE A CA 1
ATOM 755 C C . PHE A 1 99 ? 17.950 21.741 8.624 1.00 19.76 99 PHE A C 1
ATOM 756 O O . PHE A 1 99 ? 18.924 21.166 9.112 1.00 21.09 99 PHE A O 1
ATOM 764 N N . GLU A 1 100 ? 18.043 22.888 7.958 1.00 20.35 100 GLU A N 1
ATOM 765 C CA . GLU A 1 100 ? 19.325 23.560 7.794 1.00 19.77 100 GLU A CA 1
ATOM 766 C C . GLU A 1 100 ? 19.387 24.676 8.833 1.00 19.69 100 GLU A C 1
ATOM 767 O O . GLU A 1 100 ? 18.292 25.136 9.227 1.00 16.70 100 GLU A O 1
ATOM 769 N N . SER B 1 1 ? 19.134 6.877 1.593 1.00 20.12 1 SER B N 1
ATOM 770 C CA . SER B 1 1 ? 20.572 6.785 1.962 1.00 21.16 1 SER B CA 1
ATOM 771 C C . SER B 1 1 ? 21.189 5.445 1.579 1.00 21.58 1 SER B C 1
ATOM 772 O O . SER B 1 1 ? 20.536 4.584 0.993 1.00 22.09 1 SER B O 1
ATOM 775 N N . VAL B 1 2 ? 22.460 5.282 1.920 1.00 22.19 2 VAL B N 1
ATOM 776 C CA . VAL B 1 2 ? 23.202 4.072 1.604 1.00 22.41 2 VAL B CA 1
ATOM 777 C C . VAL B 1 2 ? 23.745 3.459 2.884 1.00 23.54 2 VAL B C 1
ATOM 778 O O . VAL B 1 2 ? 24.097 4.178 3.818 1.00 24.00 2 VAL B O 1
ATOM 782 N N . CYS B 1 3 ? 23.799 2.130 2.924 1.00 24.34 3 CYS B N 1
ATOM 783 C CA . CYS B 1 3 ? 24.316 1.395 4.078 1.00 24.77 3 CYS B CA 1
ATOM 784 C C . CYS B 1 3 ? 25.212 0.247 3.641 1.00 24.46 3 CYS B C 1
ATOM 785 O O . CYS B 1 3 ? 24.845 -0.537 2.772 1.00 24.62 3 CYS B O 1
ATOM 788 N N . LYS B 1 4 ? 26.372 0.135 4.277 1.00 23.48 4 LYS B N 1
ATOM 789 C CA . LYS B 1 4 ? 27.350 -0.891 3.941 1.00 23.91 4 LYS B CA 1
ATOM 790 C C . LYS B 1 4 ? 27.061 -2.270 4.539 1.00 24.28 4 LYS B C 1
ATOM 791 O O . LYS B 1 4 ? 26.847 -2.405 5.740 1.00 24.51 4 LYS B O 1
ATOM 797 N N . GLY B 1 5 ? 27.047 -3.292 3.690 1.00 24.31 5 GLY B N 1
ATOM 798 C CA . GLY B 1 5 ? 26.805 -4.646 4.163 1.00 25.84 5 GLY B CA 1
ATOM 799 C C . GLY B 1 5 ? 25.346 -5.037 4.298 1.00 26.75 5 GLY B C 1
ATOM 800 O O . GLY B 1 5 ? 24.659 -4.588 5.213 1.00 27.81 5 GLY B O 1
ATOM 801 N N . VAL B 1 6 ? 24.875 -5.892 3.398 1.00 26.92 6 VAL B N 1
ATOM 802 C CA . VAL B 1 6 ? 23.486 -6.334 3.417 1.00 27.47 6 VAL B CA 1
ATOM 803 C C . VAL B 1 6 ? 23.379 -7.844 3.618 1.00 28.40 6 VAL B C 1
ATOM 804 O O . VAL B 1 6 ? 24.385 -8.560 3.658 1.00 29.55 6 VAL B O 1
ATOM 808 N N . SER B 1 7 ? 22.148 -8.321 3.739 1.00 28.54 7 SER B N 1
ATOM 809 C CA . SER B 1 7 ? 21.896 -9.742 3.899 1.00 29.25 7 SER B CA 1
ATOM 810 C C . SER B 1 7 ? 20.436 -9.998 3.576 1.00 29.44 7 SER B C 1
ATOM 811 O O . SER B 1 7 ? 19.589 -9.133 3.790 1.00 28.85 7 SER B O 1
ATOM 814 N N . GLY B 1 8 ? 20.147 -11.185 3.055 1.00 29.32 8 GLY B N 1
ATOM 815 C CA . GLY B 1 8 ? 18.781 -11.515 2.695 1.00 28.37 8 GLY B CA 1
ATOM 816 C C . GLY B 1 8 ? 18.375 -10.815 1.408 1.00 27.77 8 GLY B C 1
ATOM 817 O O . GLY B 1 8 ? 19.202 -10.579 0.528 1.00 26.87 8 GLY B O 1
ATOM 818 N N . ASN B 1 9 ? 17.095 -10.483 1.297 1.00 26.95 9 ASN B N 1
ATOM 819 C CA . ASN B 1 9 ? 16.593 -9.812 0.112 1.00 26.71 9 ASN B CA 1
ATOM 820 C C . ASN B 1 9 ? 16.004 -8.446 0.436 1.00 26.19 9 ASN B C 1
ATOM 821 O O . ASN B 1 9 ? 15.488 -8.222 1.530 1.00 25.52 9 ASN B O 1
ATOM 826 N N . PRO B 1 10 ? 16.080 -7.510 -0.523 1.00 26.16 10 PRO B N 1
ATOM 827 C CA . PRO B 1 10 ? 15.573 -6.140 -0.387 1.00 25.78 10 PRO B CA 1
ATOM 828 C C . PRO B 1 10 ? 14.084 -6.055 -0.108 1.00 25.01 10 PRO B C 1
ATOM 829 O O . PRO B 1 10 ? 13.289 -6.832 -0.646 1.00 24.48 10 PRO B O 1
ATOM 833 N N . ALA B 1 11 ? 13.719 -5.089 0.727 1.00 24.51 11 ALA B N 1
ATOM 834 C CA . ALA B 1 11 ? 12.327 -4.835 1.066 1.00 24.46 11 ALA B CA 1
ATOM 835 C C . ALA B 1 11 ? 11.888 -3.678 0.170 1.00 23.99 11 ALA B C 1
ATOM 836 O O . ALA B 1 11 ? 12.723 -3.055 -0.487 1.00 24.86 11 ALA B O 1
ATOM 838 N N . LYS B 1 12 ? 10.592 -3.384 0.143 1.00 22.70 12 LYS B N 1
ATOM 839 C CA . LYS B 1 12 ? 10.097 -2.293 -0.690 1.00 21.75 12 LYS B CA 1
ATOM 840 C C . LYS B 1 12 ? 10.918 -1.025 -0.514 1.00 20.24 12 LYS B C 1
ATOM 841 O O . LYS B 1 12 ? 11.181 -0.599 0.605 1.00 20.12 12 LYS B O 1
ATOM 847 N N . GLY B 1 13 ? 11.321 -0.427 -1.629 1.00 20.16 13 GLY B N 1
ATOM 848 C CA . GLY B 1 13 ? 12.096 0.800 -1.568 1.00 18.11 13 GLY B CA 1
ATOM 849 C C . GLY B 1 13 ? 13.582 0.585 -1.372 1.00 17.00 13 GLY B C 1
ATOM 850 O O . GLY B 1 13 ? 14.335 1.542 -1.190 1.00 16.19 13 GLY B O 1
ATOM 851 N N . GLU B 1 14 ? 14.018 -0.667 -1.411 1.00 15.60 14 GLU B N 1
ATOM 852 C CA . GLU B 1 14 ? 15.433 -0.946 -1.230 1.00 15.03 14 GLU B CA 1
ATOM 853 C C . GLU B 1 14 ? 16.073 -1.622 -2.430 1.00 13.66 14 GLU B C 1
ATOM 854 O O . GLU B 1 14 ? 15.428 -2.366 -3.172 1.00 13.30 14 GLU B O 1
ATOM 860 N N . VAL B 1 15 ? 17.363 -1.360 -2.595 1.00 13.04 15 VAL B N 1
ATOM 861 C CA . VAL B 1 15 ? 18.151 -1.952 -3.660 1.00 11.86 15 VAL B CA 1
ATOM 862 C C . VAL B 1 15 ? 19.470 -2.416 -3.055 1.00 12.67 15 VAL B C 1
ATOM 863 O O . VAL B 1 15 ? 20.126 -1.681 -2.317 1.00 12.95 15 VAL B O 1
ATOM 867 N N . PHE B 1 16 ? 19.827 -3.663 -3.337 1.00 13.42 16 PHE B N 1
ATOM 868 C CA . PHE B 1 16 ? 21.063 -4.242 -2.834 1.00 14.45 16 PHE B CA 1
ATOM 869 C C . PHE B 1 16 ? 22.074 -4.278 -3.974 1.00 15.59 16 PHE B C 1
ATOM 870 O O . PHE B 1 16 ? 21.814 -4.853 -5.033 1.00 16.96 16 PHE B O 1
ATOM 878 N N . LEU B 1 17 ? 23.219 -3.644 -3.754 1.00 15.96 17 LEU B N 1
ATOM 879 C CA . LEU B 1 17 ? 24.279 -3.596 -4.745 1.00 15.58 17 LEU B CA 1
ATOM 880 C C . LEU B 1 17 ? 25.453 -4.401 -4.209 1.00 15.93 17 LEU B C 1
ATOM 881 O O . LEU B 1 17 ? 25.890 -4.203 -3.065 1.00 15.39 17 LEU B O 1
ATOM 886 N N . TYR B 1 18 ? 25.956 -5.310 -5.042 1.00 16.41 18 TYR B N 1
ATOM 887 C CA . TYR B 1 18 ? 27.064 -6.172 -4.669 1.00 16.11 18 TYR B CA 1
ATOM 888 C C . TYR B 1 18 ? 28.249 -5.960 -5.599 1.00 16.97 18 TYR B C 1
ATOM 889 O O . TYR B 1 18 ? 28.085 -5.842 -6.814 1.00 16.30 18 TYR B O 1
ATOM 898 N N . LYS B 1 19 ? 29.443 -5.921 -5.018 1.00 18.06 19 LYS B N 1
ATOM 899 C CA . LYS B 1 19 ? 30.669 -5.719 -5.772 1.00 19.46 19 LYS B CA 1
ATOM 900 C C . LYS B 1 19 ? 30.994 -6.868 -6.723 1.00 20.29 19 LYS B C 1
ATOM 901 O O . LYS B 1 19 ? 31.523 -6.650 -7.814 1.00 20.52 19 LYS B O 1
ATOM 907 N N . HIS B 1 20 ? 30.684 -8.093 -6.319 1.00 20.62 20 HIS B N 1
ATOM 908 C CA . HIS B 1 20 ? 30.966 -9.236 -7.174 1.00 21.41 20 HIS B CA 1
ATOM 909 C C . HIS B 1 20 ? 29.684 -9.839 -7.725 1.00 21.27 20 HIS B C 1
ATOM 910 O O . HIS B 1 20 ? 28.591 -9.541 -7.244 1.00 21.17 20 HIS B O 1
ATOM 917 N N . VAL B 1 21 ? 29.814 -10.676 -8.747 1.00 21.07 21 VAL B N 1
ATOM 918 C CA . VAL B 1 21 ? 28.640 -11.308 -9.334 1.00 21.39 21 VAL B CA 1
ATOM 919 C C . VAL B 1 21 ? 28.056 -12.306 -8.344 1.00 21.73 21 VAL B C 1
ATOM 920 O O . VAL B 1 21 ? 28.710 -12.683 -7.368 1.00 21.91 21 VAL B O 1
ATOM 924 N N . ASN B 1 22 ? 26.818 -12.716 -8.596 1.00 21.38 22 ASN B N 1
ATOM 925 C CA . ASN B 1 22 ? 26.134 -13.683 -7.750 1.00 22.34 22 ASN B CA 1
ATOM 926 C C . ASN B 1 22 ? 25.965 -13.189 -6.325 1.00 22.50 22 ASN B C 1
ATOM 927 O O . ASN B 1 22 ? 25.970 -13.971 -5.376 1.00 22.90 22 ASN B O 1
ATOM 932 N N . PHE B 1 23 ? 25.828 -11.875 -6.190 1.00 21.90 23 PHE B N 1
ATOM 933 C CA . PHE B 1 23 ? 25.604 -11.226 -4.906 1.00 21.97 23 PHE B CA 1
ATOM 934 C C . PHE B 1 23 ? 26.684 -11.441 -3.840 1.00 21.99 23 PHE B C 1
ATOM 935 O O . PHE B 1 23 ? 26.374 -11.577 -2.655 1.00 21.92 23 PHE B O 1
ATOM 943 N N . GLN B 1 24 ? 27.949 -11.447 -4.256 1.00 22.25 24 GLN B N 1
ATOM 944 C CA . GLN B 1 24 ? 29.062 -11.643 -3.322 1.00 22.34 24 GLN B CA 1
ATOM 945 C C . GLN B 1 24 ? 29.875 -10.353 -3.149 1.00 21.56 24 GLN B C 1
ATOM 946 O O . GLN B 1 24 ? 29.654 -9.365 -3.856 1.00 21.11 24 GLN B O 1
ATOM 952 N N . GLY B 1 25 ? 30.820 -10.383 -2.210 1.00 19.66 25 GLY B N 1
ATOM 953 C CA . GLY B 1 25 ? 31.674 -9.240 -1.957 1.00 19.09 25 GLY B CA 1
ATOM 954 C C . GLY B 1 25 ? 31.006 -8.132 -1.170 1.00 19.21 25 GLY B C 1
ATOM 955 O O . GLY B 1 25 ? 29.978 -8.351 -0.527 1.00 19.20 25 GLY B O 1
ATOM 956 N N . ASP B 1 26 ? 31.601 -6.943 -1.211 1.00 19.60 26 ASP B N 1
ATOM 957 C CA . ASP B 1 26 ? 31.050 -5.787 -0.510 1.00 20.09 26 ASP B CA 1
ATOM 958 C C . ASP B 1 26 ? 29.633 -5.528 -1.018 1.00 19.98 26 ASP B C 1
ATOM 959 O O . ASP B 1 26 ? 29.344 -5.698 -2.205 1.00 20.33 26 ASP B O 1
ATOM 964 N N . SER B 1 27 ? 28.747 -5.129 -0.115 1.00 19.92 27 SER B N 1
ATOM 965 C CA . SER B 1 27 ? 27.360 -4.877 -0.485 1.00 19.70 27 SER B CA 1
ATOM 966 C C . SER B 1 27 ? 26.844 -3.592 0.137 1.00 18.96 27 SER B C 1
ATOM 967 O O . SER B 1 27 ? 27.337 -3.150 1.175 1.00 18.58 27 SER B O 1
ATOM 970 N N . TRP B 1 28 ? 25.837 -3.008 -0.504 1.00 17.58 28 TRP B N 1
ATOM 971 C CA . TRP B 1 28 ? 25.239 -1.762 -0.046 1.00 15.05 28 TRP B CA 1
ATOM 972 C C . TRP B 1 28 ? 23.725 -1.772 -0.225 1.00 15.39 28 TRP B C 1
ATOM 973 O O . TRP B 1 28 ? 23.213 -2.243 -1.241 1.00 14.86 28 TRP B O 1
ATOM 984 N N . LYS B 1 29 ? 23.007 -1.254 0.764 1.00 16.79 29 LYS B N 1
ATOM 985 C CA . LYS B 1 29 ? 21.558 -1.168 0.660 1.00 18.25 29 LYS B CA 1
ATOM 986 C C . LYS B 1 29 ? 21.246 0.293 0.368 1.00 18.20 29 LYS B C 1
ATOM 987 O O . LYS B 1 29 ? 21.644 1.183 1.119 1.00 18.67 29 LYS B O 1
ATOM 993 N N . VAL B 1 30 ? 20.543 0.538 -0.730 1.00 17.48 30 VAL B N 1
ATOM 994 C CA . VAL B 1 30 ? 20.208 1.898 -1.121 1.00 17.64 30 VAL B CA 1
ATOM 995 C C . VAL B 1 30 ? 18.706 2.136 -1.217 1.00 17.91 30 VAL B C 1
ATOM 996 O O . VAL B 1 30 ? 17.952 1.262 -1.639 1.00 17.53 30 VAL B O 1
ATOM 1000 N N . THR B 1 31 ? 18.285 3.326 -0.806 1.00 17.06 31 THR B N 1
ATOM 1001 C CA . THR B 1 31 ? 16.888 3.732 -0.890 1.00 17.26 31 THR B CA 1
ATOM 1002 C C . THR B 1 31 ? 16.951 5.147 -1.463 1.00 16.49 31 THR B C 1
ATOM 1003 O O . THR B 1 31 ? 17.991 5.795 -1.394 1.00 15.56 31 THR B O 1
ATOM 1007 N N . GLY B 1 32 ? 15.858 5.632 -2.033 1.00 17.13 32 GLY B N 1
ATOM 1008 C CA . GLY B 1 32 ? 15.885 6.966 -2.606 1.00 16.24 32 GLY B CA 1
ATOM 1009 C C . GLY B 1 32 ? 16.855 7.017 -3.774 1.00 15.99 32 GLY B C 1
ATOM 1010 O O . GLY B 1 32 ? 17.245 5.977 -4.300 1.00 16.99 32 GLY B O 1
ATOM 1011 N N . ASN B 1 33 ? 17.266 8.216 -4.174 1.00 14.32 33 ASN B N 1
ATOM 1012 C CA . ASN B 1 33 ? 18.182 8.351 -5.299 1.00 13.31 33 ASN B CA 1
ATOM 1013 C C . ASN B 1 33 ? 19.615 8.736 -4.907 1.00 13.67 33 ASN B C 1
ATOM 1014 O O . ASN B 1 33 ? 19.858 9.326 -3.860 1.00 15.04 33 ASN B O 1
ATOM 1019 N N . VAL B 1 34 ? 20.566 8.380 -5.760 1.00 13.97 34 VAL B N 1
ATOM 1020 C CA . VAL B 1 34 ? 21.973 8.701 -5.546 1.00 12.89 34 VAL B CA 1
ATOM 1021 C C . VAL B 1 34 ? 22.476 9.181 -6.901 1.00 12.56 34 VAL B C 1
ATOM 1022 O O . VAL B 1 34 ? 22.651 8.382 -7.823 1.00 11.24 34 VAL B O 1
ATOM 1026 N N . TYR B 1 35 ? 22.688 10.488 -7.022 1.00 12.86 35 TYR B N 1
ATOM 1027 C CA . TYR B 1 35 ? 23.142 11.065 -8.281 1.00 13.88 35 TYR B CA 1
ATOM 1028 C C . TYR B 1 35 ? 24.654 11.004 -8.520 1.00 14.11 35 TYR B C 1
ATOM 1029 O O . TYR B 1 35 ? 25.129 11.385 -9.588 1.00 13.88 35 TYR B O 1
ATOM 1038 N N . ASP B 1 36 ? 25.414 10.536 -7.534 1.00 14.36 36 ASP B N 1
ATOM 1039 C CA . ASP B 1 36 ? 26.863 10.396 -7.699 1.00 14.78 36 ASP B CA 1
ATOM 1040 C C . ASP B 1 36 ? 27.402 9.333 -6.753 1.00 15.06 36 ASP B C 1
ATOM 1041 O O . ASP B 1 36 ? 27.649 9.616 -5.586 1.00 15.19 36 ASP B O 1
ATOM 1046 N N . PHE B 1 37 ? 27.583 8.120 -7.275 1.00 14.51 37 PHE B N 1
ATOM 1047 C CA . PHE B 1 37 ? 28.080 6.980 -6.509 1.00 14.21 37 PHE B CA 1
ATOM 1048 C C . PHE B 1 37 ? 29.413 7.254 -5.824 1.00 14.18 37 PHE B C 1
ATOM 1049 O O . PHE B 1 37 ? 29.816 6.523 -4.918 1.00 12.79 37 PHE B O 1
ATOM 1057 N N . ARG B 1 38 ? 30.093 8.312 -6.252 1.00 14.45 38 ARG B N 1
ATOM 1058 C CA . ARG B 1 38 ? 31.374 8.665 -5.654 1.00 14.55 38 ARG B CA 1
ATOM 1059 C C . ARG B 1 38 ? 31.227 9.193 -4.231 1.00 14.70 38 ARG B C 1
ATOM 1060 O O . ARG B 1 38 ? 32.210 9.291 -3.506 1.00 15.82 38 ARG B O 1
ATOM 1068 N N . SER B 1 39 ? 30.007 9.544 -3.838 1.00 13.57 39 SER B N 1
ATOM 1069 C CA . SER B 1 39 ? 29.757 10.059 -2.490 1.00 14.56 39 SER B CA 1
ATOM 1070 C C . SER B 1 39 ? 29.845 8.918 -1.488 1.00 14.79 39 SER B C 1
ATOM 1071 O O . SER B 1 39 ? 29.839 9.135 -0.279 1.00 14.97 39 SER B O 1
ATOM 1074 N N . VAL B 1 40 ? 29.909 7.700 -2.013 1.00 16.07 40 VAL B N 1
ATOM 1075 C CA . VAL B 1 40 ? 30.012 6.497 -1.210 1.00 16.68 40 VAL B CA 1
ATOM 1076 C C . VAL B 1 40 ? 31.373 5.874 -1.515 1.00 19.63 40 VAL B C 1
ATOM 1077 O O . VAL B 1 40 ? 31.616 5.404 -2.626 1.00 20.33 40 VAL B O 1
ATOM 1081 N N . SER B 1 41 ? 32.260 5.881 -0.526 1.00 20.62 41 SER B N 1
ATOM 1082 C CA . SER B 1 41 ? 33.603 5.345 -0.702 1.00 21.31 41 SER B CA 1
ATOM 1083 C C . SER B 1 41 ? 33.606 3.948 -1.319 1.00 21.49 41 SER B C 1
ATOM 1084 O O . SER B 1 41 ? 32.931 3.043 -0.832 1.00 22.28 41 SER B O 1
ATOM 1087 N N . GLY B 1 42 ? 34.358 3.791 -2.405 1.00 21.41 42 GLY B N 1
ATOM 1088 C CA . GLY B 1 42 ? 34.473 2.506 -3.070 1.00 19.95 42 GLY B CA 1
ATOM 1089 C C . GLY B 1 42 ? 33.243 1.931 -3.749 1.00 19.48 42 GLY B C 1
ATOM 1090 O O . GLY B 1 42 ? 33.241 0.755 -4.108 1.00 20.57 42 GLY B O 1
ATOM 1091 N N . LEU B 1 43 ? 32.207 2.738 -3.943 1.00 18.60 43 LEU B N 1
ATOM 1092 C CA . LEU B 1 43 ? 30.984 2.261 -4.585 1.00 16.81 43 LEU B CA 1
ATOM 1093 C C . LEU B 1 43 ? 31.043 2.425 -6.106 1.00 15.29 43 LEU B C 1
ATOM 1094 O O . LEU B 1 43 ? 30.684 1.523 -6.849 1.00 14.11 43 LEU B O 1
ATOM 1099 N N . ASN B 1 44 ? 31.504 3.586 -6.555 1.00 14.81 44 ASN B N 1
ATOM 1100 C CA . ASN B 1 44 ? 31.574 3.897 -7.977 1.00 14.21 44 ASN B CA 1
ATOM 1101 C C . ASN B 1 44 ? 32.324 2.886 -8.845 1.00 14.02 44 ASN B C 1
ATOM 1102 O O . ASN B 1 44 ? 33.453 2.516 -8.555 1.00 14.32 44 ASN B O 1
ATOM 1107 N N . ASP B 1 45 ? 31.663 2.455 -9.916 1.00 14.07 45 ASP B N 1
ATOM 1108 C CA . ASP B 1 45 ? 32.207 1.510 -10.893 1.00 15.10 45 ASP B CA 1
ATOM 1109 C C . ASP B 1 45 ? 32.641 0.122 -10.432 1.00 14.53 45 ASP B C 1
ATOM 1110 O O . ASP B 1 45 ? 33.499 -0.483 -11.075 1.00 15.02 45 ASP B O 1
ATOM 1115 N N . VAL B 1 46 ? 32.054 -0.402 -9.357 1.00 14.12 46 VAL B N 1
ATOM 1116 C CA . VAL B 1 46 ? 32.443 -1.730 -8.891 1.00 13.84 46 VAL B CA 1
ATOM 1117 C C . VAL B 1 46 ? 31.301 -2.718 -8.787 1.00 13.62 46 VAL B C 1
ATOM 1118 O O . VAL B 1 46 ? 31.533 -3.906 -8.582 1.00 12.95 46 VAL B O 1
ATOM 1122 N N . VAL B 1 47 ? 30.070 -2.237 -8.917 1.00 13.33 47 VAL B N 1
ATOM 1123 C CA . VAL B 1 47 ? 28.907 -3.116 -8.806 1.00 13.29 47 VAL B CA 1
ATOM 1124 C C . VAL B 1 47 ? 28.816 -4.166 -9.919 1.00 13.68 47 VAL B C 1
ATOM 1125 O O . VAL B 1 47 ? 28.941 -3.849 -11.101 1.00 12.80 47 VAL B O 1
ATOM 1129 N N . SER B 1 48 ? 28.580 -5.418 -9.527 1.00 14.61 48 SER B N 1
ATOM 1130 C CA . SER B 1 48 ? 28.485 -6.506 -10.484 1.00 14.02 48 SER B CA 1
ATOM 1131 C C . SER B 1 48 ? 27.166 -7.258 -10.456 1.00 13.91 48 SER B C 1
ATOM 1132 O O . SER B 1 48 ? 26.805 -7.910 -11.443 1.00 15.49 48 SER B O 1
ATOM 1135 N N . SER B 1 49 ? 26.447 -7.190 -9.341 1.00 12.02 49 SER B N 1
ATOM 1136 C CA . SER B 1 49 ? 25.143 -7.850 -9.253 1.00 11.48 49 SER B CA 1
ATOM 1137 C C . SER B 1 49 ? 24.169 -6.969 -8.454 1.00 11.43 49 SER B C 1
ATOM 1138 O O . SER B 1 49 ? 24.585 -6.182 -7.604 1.00 10.02 49 SER B O 1
ATOM 1141 N N . VAL B 1 50 ? 22.876 -7.106 -8.736 1.00 12.65 50 VAL B N 1
ATOM 1142 C CA . VAL B 1 50 ? 21.862 -6.275 -8.088 1.00 14.28 50 VAL B CA 1
ATOM 1143 C C . VAL B 1 50 ? 20.573 -7.004 -7.736 1.00 15.43 50 VAL B C 1
ATOM 1144 O O . VAL B 1 50 ? 20.192 -7.962 -8.406 1.00 16.23 50 VAL B O 1
ATOM 1148 N N . LYS B 1 51 ? 19.907 -6.517 -6.688 1.00 16.45 51 LYS B N 1
ATOM 1149 C CA . LYS B 1 51 ? 18.623 -7.048 -6.234 1.00 16.87 51 LYS B CA 1
ATOM 1150 C C . LYS B 1 51 ? 17.692 -5.864 -5.979 1.00 17.29 51 LYS B C 1
ATOM 1151 O O . LYS B 1 51 ? 18.076 -4.904 -5.312 1.00 16.61 51 LYS B O 1
ATOM 1157 N N . VAL B 1 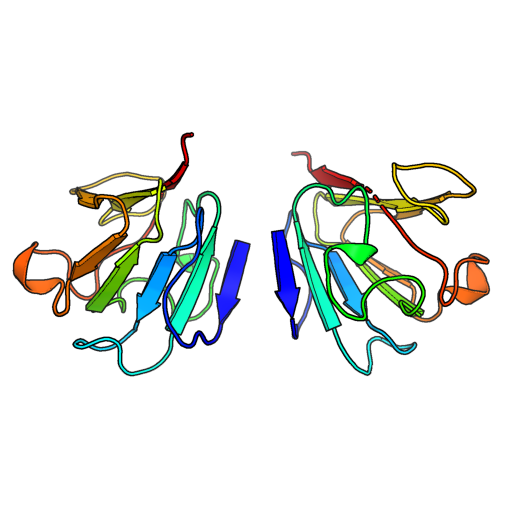52 ? 16.476 -5.933 -6.514 1.00 17.78 52 VAL B N 1
ATOM 1158 C CA . VAL B 1 52 ? 15.497 -4.861 -6.342 1.00 18.96 52 VAL B CA 1
ATOM 1159 C C . VAL B 1 52 ? 14.291 -5.375 -5.561 1.00 18.97 52 VAL B C 1
ATOM 1160 O O . VAL B 1 52 ? 13.768 -6.446 -5.852 1.00 19.04 52 VAL B O 1
ATOM 1164 N N . GLY B 1 53 ? 13.855 -4.602 -4.572 1.00 19.13 53 GLY B N 1
ATOM 1165 C CA . GLY B 1 53 ? 12.730 -5.011 -3.746 1.00 19.23 53 GLY B CA 1
ATOM 1166 C C . GLY B 1 53 ? 11.361 -4.941 -4.400 1.00 18.90 53 GLY B C 1
ATOM 1167 O O . GLY B 1 53 ? 11.221 -4.401 -5.498 1.00 19.03 53 GLY B O 1
ATOM 1168 N N . PRO B 1 54 ? 10.324 -5.478 -3.739 1.00 18.23 54 PRO B N 1
ATOM 1169 C CA . PRO B 1 54 ? 8.950 -5.484 -4.252 1.00 17.83 54 PRO B CA 1
ATOM 1170 C C . PRO B 1 54 ? 8.424 -4.067 -4.443 1.00 17.80 54 PRO B C 1
ATOM 1171 O O . PRO B 1 54 ? 8.902 -3.143 -3.789 1.00 16.50 54 PRO B O 1
ATOM 1175 N N . ASN B 1 55 ? 7.444 -3.903 -5.331 1.00 18.51 55 ASN B N 1
ATOM 1176 C CA . ASN B 1 55 ? 6.864 -2.584 -5.605 1.00 19.06 55 ASN B CA 1
ATOM 1177 C C . ASN B 1 55 ? 7.969 -1.545 -5.713 1.00 18.17 55 ASN B C 1
ATOM 1178 O O . ASN B 1 55 ? 7.866 -0.454 -5.150 1.00 17.44 55 ASN B O 1
ATOM 1183 N N . THR B 1 56 ? 9.023 -1.893 -6.440 1.00 16.98 56 THR B N 1
ATOM 1184 C CA . THR B 1 56 ? 10.173 -1.019 -6.586 1.00 15.59 56 THR B CA 1
ATOM 1185 C C . THR B 1 56 ? 10.806 -1.126 -7.966 1.00 15.82 56 THR B C 1
ATOM 1186 O O . THR B 1 56 ? 10.982 -2.225 -8.499 1.00 15.46 56 THR B O 1
ATOM 1190 N N . LYS B 1 57 ? 11.149 0.024 -8.538 1.00 15.55 57 LYS B N 1
ATOM 1191 C CA . LYS B 1 57 ? 11.806 0.077 -9.840 1.00 14.86 57 LYS B CA 1
ATOM 1192 C C . LYS B 1 57 ? 13.156 0.735 -9.598 1.00 13.81 57 LYS B C 1
ATOM 1193 O O . LYS B 1 57 ? 13.259 1.669 -8.802 1.00 13.66 57 LYS B O 1
ATOM 1199 N N . ALA B 1 58 ? 14.188 0.259 -10.281 1.00 11.80 58 ALA B N 1
ATOM 1200 C CA . ALA B 1 58 ? 15.503 0.856 -10.121 1.00 10.42 58 ALA B CA 1
ATOM 1201 C C . ALA B 1 58 ? 16.056 1.228 -11.490 1.00 9.77 58 ALA B C 1
ATOM 1202 O O . ALA B 1 58 ? 15.811 0.538 -12.481 1.00 8.59 58 ALA B O 1
ATOM 1204 N N . PHE B 1 59 ? 16.779 2.341 -11.545 1.00 9.53 59 PHE B N 1
ATOM 1205 C CA . PHE B 1 59 ? 17.382 2.796 -12.784 1.00 8.82 59 PHE B CA 1
ATOM 1206 C C . PHE B 1 59 ? 18.851 3.058 -12.500 1.00 9.26 59 PHE B C 1
ATOM 1207 O O . PHE B 1 59 ? 19.202 3.924 -11.688 1.00 9.12 59 PHE B O 1
ATOM 1215 N N . ILE B 1 60 ? 19.706 2.285 -13.165 1.00 9.20 60 ILE B N 1
ATOM 1216 C CA . ILE B 1 60 ? 21.139 2.393 -12.974 1.00 9.48 60 ILE B CA 1
ATOM 1217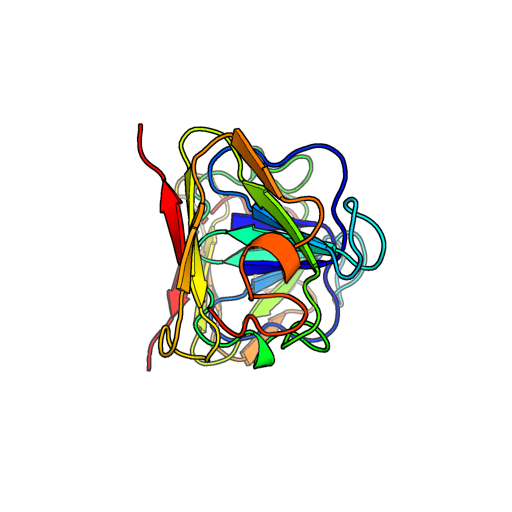 C C . ILE B 1 60 ? 21.798 3.020 -14.177 1.00 9.88 60 ILE B C 1
ATOM 1218 O O . ILE B 1 60 ? 21.596 2.590 -15.308 1.00 9.84 60 ILE B O 1
ATOM 1223 N N . PHE B 1 61 ? 22.593 4.047 -13.920 1.00 9.31 61 PHE B N 1
ATOM 1224 C CA . PHE B 1 61 ? 23.254 4.763 -14.988 1.00 10.18 61 PHE B CA 1
ATOM 1225 C C . PHE B 1 61 ? 24.750 4.562 -14.980 1.00 10.81 61 PHE B C 1
ATOM 1226 O O . PHE B 1 61 ? 25.365 4.393 -13.921 1.00 10.88 61 PHE B O 1
ATOM 1234 N N . LYS B 1 62 ? 25.330 4.598 -16.173 1.00 9.95 62 LYS B N 1
ATOM 1235 C CA . LYS B 1 62 ? 26.764 4.436 -16.323 1.00 11.74 62 LYS B CA 1
ATOM 1236 C C . LYS B 1 62 ? 27.508 5.651 -15.796 1.00 11.72 62 LYS B C 1
ATOM 1237 O O . LYS B 1 62 ? 28.605 5.518 -15.264 1.00 12.64 62 LYS B O 1
ATOM 1243 N N . ASP B 1 63 ? 26.930 6.836 -15.947 1.00 11.76 63 ASP B N 1
ATOM 1244 C CA . ASP B 1 63 ? 27.595 8.046 -15.462 1.00 12.62 63 ASP B CA 1
ATOM 1245 C C . ASP B 1 63 ? 26.833 8.653 -14.303 1.00 12.66 63 ASP B C 1
ATOM 1246 O O . ASP B 1 63 ? 25.701 8.259 -14.018 1.00 13.93 63 ASP B O 1
ATOM 1251 N N . ASP B 1 64 ? 27.454 9.617 -13.635 1.00 12.20 64 ASP B N 1
ATOM 1252 C CA . ASP B 1 64 ? 26.807 10.272 -12.515 1.00 12.21 64 ASP B CA 1
ATOM 1253 C C . ASP B 1 64 ? 25.697 11.166 -13.051 1.00 12.02 64 ASP B C 1
ATOM 1254 O O . ASP B 1 64 ? 25.570 11.356 -14.259 1.00 11.58 64 ASP B O 1
ATOM 1259 N N . ARG B 1 65 ? 24.890 11.696 -12.141 1.00 13.09 65 ARG B N 1
ATOM 1260 C CA . ARG B 1 65 ? 23.790 12.588 -12.489 1.00 14.13 65 ARG B CA 1
ATOM 1261 C C . ARG B 1 65 ? 22.819 12.023 -13.528 1.00 13.02 65 ARG B C 1
ATOM 1262 O O . ARG B 1 65 ? 22.246 12.753 -14.344 1.00 12.48 65 ARG B O 1
ATOM 1270 N N . PHE B 1 66 ? 22.645 10.706 -13.480 1.00 12.79 66 PHE B N 1
ATOM 1271 C CA . PHE B 1 66 ? 21.731 9.993 -14.370 1.00 11.60 66 PHE B CA 1
ATOM 1272 C C . PHE B 1 66 ? 22.011 10.194 -15.858 1.00 11.66 66 PHE B C 1
ATOM 1273 O O . PHE B 1 66 ? 21.082 10.314 -16.667 1.00 9.98 66 PHE B O 1
ATOM 1281 N N . ASN B 1 67 ? 23.292 10.218 -16.214 1.00 11.24 67 ASN B N 1
ATOM 1282 C CA . ASN B 1 67 ? 23.703 10.378 -17.607 1.00 12.26 67 ASN B CA 1
ATOM 1283 C C . ASN B 1 67 ? 24.245 9.054 -18.136 1.00 13.00 67 ASN B C 1
ATOM 1284 O O . ASN B 1 67 ? 24.401 8.095 -17.380 1.00 12.56 67 ASN B O 1
ATOM 1289 N N . GLY B 1 68 ? 24.528 9.010 -19.436 1.00 13.31 68 GLY B N 1
ATOM 1290 C CA . GLY B 1 68 ? 25.061 7.805 -20.045 1.00 12.42 68 GLY B CA 1
ATOM 1291 C C . GLY B 1 68 ? 24.054 6.681 -20.180 1.00 12.78 68 GLY B C 1
ATOM 1292 O O . GLY B 1 68 ? 22.874 6.851 -19.878 1.00 12.25 68 GLY B O 1
ATOM 1293 N N . ASN B 1 69 ? 24.528 5.529 -20.643 1.00 13.61 69 ASN B N 1
ATOM 1294 C CA . ASN B 1 69 ? 23.687 4.349 -20.832 1.00 13.78 69 ASN B CA 1
ATOM 1295 C C . ASN B 1 69 ? 23.085 3.913 -19.500 1.00 12.63 69 ASN B C 1
ATOM 1296 O O . ASN B 1 69 ? 23.734 4.016 -18.457 1.00 12.16 69 ASN B O 1
ATOM 1301 N N . PHE B 1 70 ? 21.856 3.410 -19.546 1.00 10.19 70 PHE B N 1
ATOM 1302 C CA . PHE B 1 70 ? 21.159 2.981 -18.342 1.00 8.74 70 PHE B CA 1
ATOM 1303 C C . PHE B 1 70 ? 20.063 1.967 -18.653 1.00 8.25 70 PHE B C 1
ATOM 1304 O O . PHE B 1 70 ? 19.646 1.827 -19.797 1.00 7.88 70 PHE B O 1
ATOM 1312 N N . ILE B 1 71 ? 19.613 1.247 -17.633 1.00 9.40 71 ILE B N 1
ATOM 1313 C CA . ILE B 1 71 ? 18.541 0.270 -17.799 1.00 10.29 71 ILE B CA 1
ATOM 1314 C C . ILE B 1 71 ? 17.596 0.296 -16.607 1.00 10.80 71 ILE B C 1
ATOM 1315 O O . ILE B 1 71 ? 17.943 0.761 -15.518 1.00 10.69 71 ILE B O 1
ATOM 1320 N N . ARG B 1 72 ? 16.393 -0.210 -16.827 1.00 11.84 72 ARG B N 1
ATOM 1321 C CA . ARG B 1 72 ? 15.393 -0.281 -15.783 1.00 13.11 72 ARG B CA 1
ATOM 1322 C C . ARG B 1 72 ? 15.398 -1.690 -15.188 1.00 13.91 72 ARG B C 1
ATOM 1323 O O . ARG B 1 72 ? 15.512 -2.682 -15.918 1.00 12.39 72 ARG B O 1
ATOM 1331 N N . LEU B 1 73 ? 15.290 -1.772 -13.864 1.00 14.16 73 LEU B N 1
ATOM 1332 C CA . LEU B 1 73 ? 15.236 -3.059 -13.181 1.00 15.31 73 LEU B CA 1
ATOM 1333 C C . LEU B 1 73 ? 13.869 -3.174 -12.524 1.00 16.15 73 LEU B C 1
ATOM 1334 O O . LEU B 1 73 ? 13.479 -2.310 -11.736 1.00 17.39 73 LEU B O 1
ATOM 1339 N N . GLU B 1 74 ? 13.154 -4.244 -12.856 1.00 17.27 74 GLU B N 1
ATOM 1340 C CA . GLU B 1 74 ? 11.810 -4.498 -12.336 1.00 18.45 74 GLU B CA 1
ATOM 1341 C C . GLU B 1 74 ? 11.783 -4.887 -10.859 1.00 18.67 74 GLU B C 1
ATOM 1342 O O . GLU B 1 74 ? 12.776 -5.345 -10.295 1.00 17.72 74 GLU B O 1
ATOM 1348 N N . GLU B 1 75 ? 10.622 -4.713 -10.243 1.00 19.16 75 GLU B N 1
ATOM 1349 C CA . GLU B 1 75 ? 10.439 -5.055 -8.841 1.00 19.75 75 GLU B CA 1
ATOM 1350 C C . GLU B 1 75 ? 10.762 -6.526 -8.602 1.00 19.80 75 GLU B C 1
ATOM 1351 O O . GLU B 1 75 ? 10.599 -7.358 -9.492 1.00 20.77 75 GLU B O 1
ATOM 1357 N N . SER B 1 76 ? 11.218 -6.839 -7.396 1.00 20.16 76 SER B N 1
ATOM 1358 C CA . SER B 1 76 ? 11.543 -8.213 -7.024 1.00 20.51 76 SER B CA 1
ATOM 1359 C C . SER B 1 76 ? 12.403 -8.933 -8.063 1.00 20.87 76 SER B C 1
ATOM 1360 O O . SER B 1 76 ? 12.225 -10.129 -8.303 1.00 21.60 76 SER B O 1
ATOM 1363 N N . SER B 1 77 ? 13.328 -8.210 -8.685 1.00 21.41 77 SER B N 1
ATOM 1364 C CA . SER B 1 77 ? 14.194 -8.821 -9.684 1.00 21.67 77 SER B CA 1
ATOM 1365 C C . SER B 1 77 ? 15.634 -8.768 -9.219 1.00 21.63 77 SER B C 1
ATOM 1366 O O . SER B 1 77 ? 15.946 -8.153 -8.199 1.00 23.31 77 SER B O 1
ATOM 1369 N N . GLN B 1 78 ? 16.509 -9.409 -9.979 1.00 21.81 78 GLN B N 1
ATOM 1370 C CA . GLN B 1 78 ? 17.927 -9.432 -9.659 1.00 22.59 78 GLN B CA 1
ATOM 1371 C C . GLN B 1 78 ? 18.752 -9.886 -10.842 1.00 22.81 78 GLN B C 1
ATOM 1372 O O . GLN B 1 78 ? 18.317 -10.720 -11.633 1.00 23.76 78 GLN B O 1
ATOM 1378 N N . VAL B 1 79 ? 19.943 -9.317 -10.963 1.00 22.72 79 VAL B N 1
ATOM 1379 C CA . VAL B 1 79 ? 20.855 -9.660 -12.042 1.00 23.34 79 VAL B CA 1
ATOM 1380 C C . VAL B 1 79 ? 22.148 -10.140 -11.400 1.00 23.26 79 VAL B C 1
ATOM 1381 O O . VAL B 1 79 ? 22.829 -9.379 -10.714 1.00 22.57 79 VAL B O 1
ATOM 1385 N N . THR B 1 80 ? 22.470 -11.414 -11.606 1.00 24.20 80 THR B N 1
ATOM 1386 C CA . THR B 1 80 ? 23.673 -12.007 -11.018 1.00 25.04 80 THR B CA 1
ATOM 1387 C C . THR B 1 80 ? 24.966 -11.494 -11.626 1.00 23.57 80 THR B C 1
ATOM 1388 O O . THR B 1 80 ? 26.001 -11.497 -10.973 1.00 23.71 80 THR B O 1
ATOM 1392 N N . ASP B 1 81 ? 24.910 -11.054 -12.874 1.00 23.07 81 ASP B N 1
ATOM 1393 C CA . ASP B 1 81 ? 26.108 -10.564 -13.541 1.00 22.21 81 ASP B CA 1
ATOM 1394 C C . ASP B 1 81 ? 25.768 -9.404 -14.465 1.00 20.77 81 ASP B C 1
ATOM 1395 O O . ASP B 1 81 ? 25.211 -9.612 -15.535 1.00 20.08 81 ASP B O 1
ATOM 1400 N N . LEU B 1 82 ? 26.123 -8.188 -14.056 1.00 20.67 82 LEU B N 1
ATOM 1401 C CA . LEU B 1 82 ? 25.830 -6.995 -14.846 1.00 19.45 82 LEU B CA 1
ATOM 1402 C C . LEU B 1 82 ? 26.481 -6.961 -16.222 1.00 20.16 82 LEU B C 1
ATOM 1403 O O . LEU B 1 82 ? 26.076 -6.176 -17.081 1.00 20.70 82 LEU B O 1
ATOM 1408 N N . THR B 1 83 ? 27.481 -7.805 -16.449 1.00 20.29 83 THR B N 1
ATOM 1409 C CA . THR B 1 83 ? 28.125 -7.820 -17.755 1.00 22.22 83 THR B CA 1
ATOM 1410 C C . THR B 1 83 ? 27.068 -8.129 -18.809 1.00 22.15 83 THR B C 1
ATOM 1411 O O . THR B 1 83 ? 27.125 -7.618 -19.924 1.00 22.40 83 THR B O 1
ATOM 1415 N N . THR B 1 84 ? 26.096 -8.956 -18.433 1.00 22.79 84 THR B N 1
ATOM 1416 C CA . THR B 1 84 ? 25.007 -9.354 -19.319 1.00 23.65 84 THR B CA 1
ATOM 1417 C C . THR B 1 84 ? 24.157 -8.169 -19.784 1.00 24.30 84 THR B C 1
ATOM 1418 O O . THR B 1 84 ? 23.384 -8.290 -20.735 1.00 25.71 84 THR B O 1
ATOM 1422 N N . ARG B 1 85 ? 24.282 -7.034 -19.103 1.00 24.00 85 ARG B N 1
ATOM 1423 C CA . ARG B 1 85 ? 23.517 -5.843 -19.463 1.00 22.91 85 ARG B CA 1
ATOM 1424 C C . ARG B 1 85 ? 24.485 -4.729 -19.840 1.00 23.04 85 ARG B C 1
ATOM 1425 O O . ARG B 1 85 ? 24.109 -3.559 -19.916 1.00 23.61 85 ARG B O 1
ATOM 1433 N N . ASN B 1 86 ? 25.738 -5.116 -20.062 1.00 22.82 86 ASN B N 1
ATOM 1434 C CA . ASN B 1 86 ? 26.809 -4.198 -20.439 1.00 22.48 86 ASN B CA 1
ATOM 1435 C C . ASN B 1 86 ? 27.015 -3.039 -19.464 1.00 21.01 86 ASN B C 1
ATOM 1436 O O . ASN B 1 86 ? 27.237 -1.902 -19.883 1.00 19.83 86 ASN B O 1
ATOM 1441 N N . LEU B 1 87 ? 26.948 -3.324 -18.166 1.00 19.39 87 LEU B N 1
ATOM 1442 C CA . LEU B 1 87 ? 27.145 -2.296 -17.143 1.00 16.76 87 LEU B CA 1
ATOM 1443 C C . LEU B 1 87 ? 27.959 -2.815 -15.961 1.00 16.67 87 LEU B C 1
ATOM 1444 O O . LEU B 1 87 ? 27.746 -2.395 -14.824 1.00 17.21 87 LEU B O 1
ATOM 1449 N N . ASN B 1 88 ? 28.886 -3.733 -16.216 1.00 16.97 88 ASN B N 1
ATOM 1450 C CA . ASN B 1 88 ? 29.690 -4.269 -15.123 1.00 17.09 88 ASN B CA 1
ATOM 1451 C C . ASN B 1 88 ? 30.725 -3.229 -14.714 1.00 16.93 88 ASN B C 1
ATOM 1452 O O . ASN B 1 88 ? 31.324 -2.592 -15.570 1.00 17.12 88 ASN B O 1
ATOM 1457 N N . ASP B 1 89 ? 30.925 -3.066 -13.410 1.00 16.71 89 ASP B N 1
ATOM 1458 C CA . ASP B 1 89 ? 31.884 -2.094 -12.883 1.00 17.28 89 ASP B CA 1
ATOM 1459 C C . ASP B 1 89 ? 31.802 -0.745 -13.601 1.00 16.59 89 ASP B C 1
ATOM 1460 O O . ASP B 1 89 ? 32.818 -0.221 -14.050 1.00 15.94 89 ASP B O 1
ATOM 1465 N N . ALA B 1 90 ? 30.605 -0.174 -13.706 1.00 15.48 90 ALA B N 1
ATOM 1466 C CA . ALA B 1 90 ? 30.465 1.099 -14.401 1.00 13.32 90 ALA B CA 1
ATOM 1467 C C . ALA B 1 90 ? 29.369 2.022 -13.884 1.00 12.93 90 ALA B C 1
ATOM 1468 O O . ALA B 1 90 ? 29.358 3.207 -14.212 1.00 12.26 90 ALA B O 1
ATOM 1470 N N . ILE B 1 91 ? 28.450 1.494 -13.084 1.00 13.00 91 ILE B N 1
ATOM 1471 C CA . ILE B 1 91 ? 27.353 2.310 -12.574 1.00 13.07 91 ILE B CA 1
ATOM 1472 C C . ILE B 1 91 ? 27.873 3.452 -11.708 1.00 11.82 91 ILE B C 1
ATOM 1473 O O . ILE B 1 91 ? 28.765 3.257 -10.884 1.00 11.39 91 ILE B O 1
ATOM 1478 N N . SER B 1 92 ? 27.309 4.640 -11.909 1.00 11.27 92 SER B N 1
ATOM 1479 C CA . SER B 1 92 ? 27.729 5.832 -11.183 1.00 10.24 92 SER B CA 1
ATOM 1480 C C . SER B 1 92 ? 26.588 6.672 -10.604 1.00 9.91 92 SER B C 1
ATOM 1481 O O . SER B 1 92 ? 26.828 7.659 -9.914 1.00 9.51 92 SER B O 1
ATOM 1484 N N . SER B 1 93 ? 25.350 6.300 -10.906 1.00 9.28 93 SER B N 1
ATOM 1485 C CA . SER B 1 93 ? 24.187 6.996 -10.362 1.00 10.38 93 SER B CA 1
ATOM 1486 C C . SER B 1 93 ? 22.988 6.056 -10.437 1.00 10.79 93 SER B C 1
ATOM 1487 O O . SER B 1 93 ? 22.985 5.107 -11.227 1.00 11.32 93 SER B O 1
ATOM 1498 N N . ILE B 1 95 ? 18.440 5.636 -9.539 1.00 8.84 95 ILE B N 1
ATOM 1499 C CA . ILE B 1 95 ? 17.139 6.112 -9.101 1.00 8.94 95 ILE B CA 1
ATOM 1500 C C . ILE B 1 95 ? 16.375 4.923 -8.541 1.00 9.61 95 ILE B C 1
ATOM 1501 O O . ILE B 1 95 ? 16.328 3.856 -9.151 1.00 9.39 95 ILE B O 1
ATOM 1506 N N . VAL B 1 96 ? 15.795 5.107 -7.365 1.00 10.44 96 VAL B N 1
ATOM 1507 C CA . VAL B 1 96 ? 15.024 4.052 -6.726 1.00 13.28 96 VAL B CA 1
ATOM 1508 C C . VAL B 1 96 ? 13.618 4.591 -6.529 1.00 13.64 96 VAL B C 1
ATOM 1509 O O . VAL B 1 96 ? 13.394 5.448 -5.682 1.00 13.90 96 VAL B O 1
ATOM 1513 N N . ALA B 1 97 ? 12.673 4.104 -7.323 1.00 14.76 97 ALA B N 1
ATOM 1514 C CA . ALA B 1 97 ? 11.303 4.573 -7.218 1.00 15.63 97 ALA B CA 1
ATOM 1515 C C . ALA B 1 97 ? 10.368 3.453 -6.816 1.00 16.64 97 ALA B C 1
ATOM 1516 O O . ALA B 1 97 ? 10.523 2.312 -7.251 1.00 15.78 97 ALA B O 1
ATOM 1518 N N . THR B 1 98 ? 9.387 3.794 -5.987 1.00 18.58 98 THR B N 1
ATOM 1519 C CA . THR B 1 98 ? 8.412 2.817 -5.512 1.00 20.12 98 THR B CA 1
ATOM 1520 C C . THR B 1 98 ? 7.003 3.183 -5.979 1.00 20.97 98 THR B C 1
ATOM 1521 O O . THR B 1 98 ? 6.785 4.249 -6.561 1.00 21.04 98 THR B O 1
ATOM 1525 N N . PHE B 1 99 ? 6.052 2.293 -5.710 1.00 21.87 99 PHE B N 1
ATOM 1526 C CA . PHE B 1 99 ? 4.665 2.501 -6.101 1.00 23.26 99 PHE B CA 1
ATOM 1527 C C . PHE B 1 99 ? 3.779 1.527 -5.329 1.00 25.14 99 PHE B C 1
ATOM 1528 O O . PHE B 1 99 ? 4.279 0.583 -4.716 1.00 25.71 99 PHE B O 1
ATOM 1536 N N . GLU B 1 100 ? 2.468 1.759 -5.359 1.00 26.27 100 GLU B N 1
ATOM 1537 C CA . GLU B 1 100 ? 1.522 0.877 -4.681 1.00 26.89 100 GLU B CA 1
ATOM 1538 C C . GLU B 1 100 ? 1.055 -0.163 -5.698 1.00 26.48 100 GLU B C 1
ATOM 1539 O O . GLU B 1 100 ? 1.241 0.098 -6.906 1.00 16.70 100 GLU B O 1
#

Organism: Physarum polycephalum (NCBI:txid5791)

Foldseek 3Di:
DKDKDDDDADAFQWKKFAQAFPRDHIIIIDGFWWQFLVVPPPRALRTFKMFAAAQKKDKWAQAGRRDHDIDIDDHGDMDRGCVVVVRHSGTTIGMDGDD/DKDKDDDDADAFQWKKFAQAFPRDHIIMIDGFWWQFLVVPPPRQQRTFKMFAAAQKKDKWAQAGRRDHDIDIDDHRDMDRGCVVVPRHSGTTIGMDGDD